Protein AF-A0A973PLU6-F1 (afdb_monomer_lite)

Secondary structure (DSSP, 8-state):
-PPPP----HHHHHHHHHHHHHHHHHHHHHHHHTT--HHHHHHHHHHHHHHHHHHHHHT-SHHHHHHHHHHHHHHHHHHHTTSS---HHHHHHHHHHHHHHHHHHHHHHHHHHHHHHHTTT------------------------------------PPPPP----PPPPPPPPP---S-S---------------HHHHHHHHHHHHHTT--HHHHHHHHTS-HHHHHHHHHHHHHHHHHHTT-

pLDDT: mean 78.63, std 16.79, range [40.97, 97.94]

Structure (mmCIF, N/CA/C/O backbone):
data_AF-A0A973PLU6-F1
#
_entry.id   AF-A0A973PLU6-F1
#
loop_
_atom_site.group_PDB
_atom_site.id
_atom_site.type_symbol
_atom_site.label_atom_id
_atom_site.label_alt_id
_atom_site.label_comp_id
_atom_site.label_asym_id
_atom_site.label_entity_id
_atom_site.label_seq_id
_atom_site.pdbx_PDB_ins_code
_atom_site.Cartn_x
_atom_site.Cartn_y
_atom_site.Cartn_z
_atom_site.occupancy
_atom_site.B_iso_or_equiv
_atom_site.auth_seq_id
_atom_site.auth_comp_id
_atom_site.auth_asym_id
_atom_site.auth_atom_id
_atom_site.pdbx_PDB_model_num
ATOM 1 N N . MET A 1 1 ? 11.407 16.681 -35.265 1.00 49.44 1 MET A N 1
ATOM 2 C CA . MET A 1 1 ? 10.053 16.278 -34.822 1.00 49.44 1 MET A CA 1
ATOM 3 C C . MET A 1 1 ? 10.086 16.167 -33.308 1.00 49.44 1 MET A C 1
ATOM 5 O O . MET A 1 1 ? 10.785 15.304 -32.797 1.00 49.44 1 MET A O 1
ATOM 9 N N . SER A 1 2 ? 9.455 17.097 -32.591 1.00 60.38 2 SER A N 1
ATOM 10 C CA . SER A 1 2 ? 9.447 17.088 -31.122 1.00 60.38 2 SER A CA 1
ATOM 11 C C . SER A 1 2 ? 8.443 16.058 -30.614 1.00 60.38 2 SER A C 1
ATOM 13 O O . SER A 1 2 ? 7.303 16.040 -31.076 1.00 60.38 2 SER A O 1
ATOM 15 N N . ALA A 1 3 ? 8.865 15.206 -29.679 1.00 60.25 3 ALA A N 1
ATOM 16 C CA . ALA A 1 3 ? 7.987 14.231 -29.043 1.00 60.25 3 ALA A CA 1
ATOM 17 C C . ALA A 1 3 ? 6.809 14.939 -28.336 1.00 60.25 3 ALA A C 1
ATOM 19 O O . ALA A 1 3 ? 7.018 15.989 -27.714 1.00 60.25 3 ALA A O 1
ATOM 20 N N . PRO A 1 4 ? 5.580 14.397 -28.410 1.00 59.69 4 PRO A N 1
ATOM 21 C CA . PRO A 1 4 ? 4.427 14.991 -27.746 1.00 59.69 4 PRO A CA 1
ATOM 22 C C . PRO A 1 4 ? 4.628 14.985 -26.223 1.00 59.69 4 PRO A C 1
ATOM 24 O O . PRO A 1 4 ? 4.922 13.952 -25.621 1.00 59.69 4 PRO A O 1
ATOM 27 N N . LYS A 1 5 ? 4.469 16.150 -25.580 1.00 64.75 5 LYS A N 1
ATOM 28 C CA . LYS A 1 5 ? 4.468 16.254 -24.114 1.00 64.75 5 LYS A CA 1
ATOM 29 C C . LYS A 1 5 ? 3.166 15.665 -23.574 1.00 64.75 5 LYS A C 1
ATOM 31 O O . LYS A 1 5 ? 2.086 16.097 -23.964 1.00 64.75 5 LYS A O 1
ATOM 36 N N . LYS A 1 6 ? 3.267 14.717 -22.641 1.00 72.12 6 LYS A N 1
ATOM 37 C CA . LYS A 1 6 ? 2.115 14.178 -21.909 1.00 72.12 6 LYS A CA 1
ATOM 38 C C . LYS A 1 6 ? 1.496 15.292 -21.056 1.00 72.12 6 LYS A C 1
ATOM 40 O O . LYS A 1 6 ? 2.122 15.748 -20.101 1.00 72.12 6 LYS A O 1
ATOM 45 N N . SER A 1 7 ? 0.296 15.743 -21.405 1.00 74.12 7 SER A N 1
ATOM 46 C CA . SER A 1 7 ? -0.462 16.711 -20.610 1.00 74.12 7 SER A CA 1
ATOM 47 C C . SER A 1 7 ? -1.074 16.014 -19.394 1.00 74.12 7 SER A C 1
ATOM 49 O O . SER A 1 7 ? -1.786 15.021 -19.536 1.00 74.12 7 SER A O 1
ATOM 51 N N . PHE A 1 8 ? -0.777 16.516 -18.197 1.00 76.75 8 PHE A N 1
ATOM 52 C CA . PHE A 1 8 ? -1.455 16.097 -16.972 1.00 76.75 8 PHE A CA 1
ATOM 53 C C . PHE A 1 8 ? -2.866 16.689 -16.947 1.00 76.75 8 PHE A C 1
ATOM 55 O O . PHE A 1 8 ? -3.024 17.904 -17.049 1.00 76.75 8 PHE A O 1
ATOM 62 N N . ASP A 1 9 ? -3.879 15.837 -16.792 1.00 90.12 9 ASP A N 1
ATOM 63 C CA . ASP A 1 9 ? -5.255 16.280 -16.570 1.00 90.12 9 ASP A CA 1
ATOM 64 C C . ASP A 1 9 ? -5.432 16.691 -15.102 1.00 90.12 9 ASP A C 1
ATOM 66 O O . ASP A 1 9 ? -5.587 15.857 -14.207 1.00 90.12 9 ASP A O 1
ATOM 70 N N . VAL A 1 10 ? -5.350 17.996 -14.853 1.00 89.50 10 VAL A N 1
ATOM 71 C CA . VAL A 1 10 ? -5.439 18.581 -13.510 1.00 89.50 10 VAL A CA 1
ATOM 72 C C . VAL A 1 10 ? -6.798 18.303 -12.864 1.00 89.50 10 VAL A C 1
ATOM 74 O O . VAL A 1 10 ? -6.852 18.065 -11.659 1.00 89.50 10 VAL A O 1
ATOM 77 N N . LEU A 1 11 ? -7.884 18.291 -13.644 1.00 87.12 11 LEU A N 1
ATOM 78 C CA . LEU A 1 11 ? -9.234 18.076 -13.121 1.00 87.12 11 LEU A CA 1
ATOM 79 C C . LEU A 1 11 ? -9.424 16.626 -12.680 1.00 87.12 11 LEU A C 1
ATOM 81 O O . LEU A 1 11 ? -9.948 16.385 -11.594 1.00 87.12 11 LEU A O 1
ATOM 85 N N . ALA A 1 12 ? -8.932 15.667 -13.468 1.00 80.50 12 ALA A N 1
ATOM 86 C CA . ALA A 1 12 ? -8.958 14.257 -13.087 1.00 80.50 12 ALA A CA 1
ATOM 87 C C . ALA A 1 12 ? -8.153 13.995 -11.801 1.00 80.50 12 ALA A C 1
ATOM 89 O O . ALA A 1 12 ? -8.610 13.272 -10.915 1.00 80.50 12 ALA A O 1
ATOM 90 N N . TRP A 1 13 ? -6.979 14.619 -11.660 1.00 87.00 13 TRP A N 1
ATOM 91 C CA . TRP A 1 13 ? -6.177 14.507 -10.438 1.00 87.00 13 TRP A CA 1
ATOM 92 C C . TRP A 1 13 ? -6.826 15.184 -9.231 1.00 87.00 13 TRP A C 1
ATOM 94 O O . TRP A 1 13 ? -6.765 14.637 -8.132 1.00 87.00 13 TRP A O 1
ATOM 104 N N . ALA A 1 14 ? -7.472 16.335 -9.421 1.00 84.62 14 ALA A N 1
ATOM 105 C CA . ALA A 1 14 ? -8.214 17.003 -8.358 1.00 84.62 14 ALA A CA 1
ATOM 106 C C . ALA A 1 14 ? -9.402 16.153 -7.882 1.00 84.62 14 ALA A C 1
ATOM 108 O O . ALA A 1 14 ? -9.582 15.980 -6.678 1.00 84.62 14 ALA A O 1
ATOM 109 N N . ALA A 1 15 ? -10.165 15.568 -8.811 1.00 85.00 15 ALA A N 1
ATOM 110 C CA . ALA A 1 15 ? -11.269 14.666 -8.489 1.00 85.00 15 ALA A CA 1
ATOM 111 C C . ALA A 1 15 ? -10.785 13.424 -7.725 1.00 85.00 15 ALA A C 1
ATOM 113 O O . ALA A 1 15 ? -11.398 13.035 -6.732 1.00 85.00 15 ALA A O 1
ATOM 114 N N . LEU A 1 16 ? -9.654 12.842 -8.140 1.00 84.25 16 LEU A N 1
ATOM 115 C CA . LEU A 1 16 ? -9.038 11.722 -7.433 1.00 84.25 16 LEU A CA 1
ATOM 116 C C . LEU A 1 16 ? -8.629 12.117 -6.010 1.00 84.25 16 LEU A C 1
ATOM 118 O O . LEU A 1 16 ? -9.013 11.440 -5.065 1.00 84.25 16 LEU A O 1
ATOM 122 N N . LEU A 1 17 ? -7.894 13.219 -5.837 1.00 84.69 17 LEU A N 1
ATOM 123 C CA . LEU A 1 17 ? -7.464 13.678 -4.512 1.00 84.69 17 LEU A CA 1
ATOM 124 C C . LEU A 1 17 ? -8.647 13.986 -3.591 1.00 84.69 17 LEU A C 1
ATOM 126 O O . LEU A 1 17 ? -8.594 13.654 -2.411 1.00 84.69 17 LEU A O 1
ATOM 130 N N . ALA A 1 18 ? -9.718 14.580 -4.121 1.00 85.56 18 ALA A N 1
ATOM 131 C CA . ALA A 1 18 ? -10.937 14.819 -3.359 1.00 85.56 18 ALA A CA 1
ATOM 132 C C . ALA A 1 18 ? -11.580 13.503 -2.897 1.00 85.56 18 ALA A C 1
ATOM 134 O O . ALA A 1 18 ? -11.945 13.382 -1.729 1.00 85.56 18 ALA A O 1
ATOM 135 N N . ALA A 1 19 ? -11.668 12.503 -3.780 1.00 79.38 19 ALA A N 1
ATOM 136 C CA . ALA A 1 19 ? -12.188 11.187 -3.423 1.00 79.38 19 ALA A CA 1
ATOM 137 C C . ALA A 1 19 ? -11.336 10.509 -2.335 1.00 79.38 19 ALA A C 1
ATOM 139 O O . ALA A 1 19 ? -11.901 10.037 -1.351 1.00 79.38 19 ALA A O 1
ATOM 140 N N . LEU A 1 20 ? -10.002 10.539 -2.468 1.00 84.56 20 LEU A N 1
ATOM 141 C CA . LEU A 1 20 ? -9.074 9.984 -1.471 1.00 84.56 20 LEU A CA 1
ATOM 142 C C . LEU A 1 20 ? -9.179 10.710 -0.120 1.00 84.56 20 LEU A C 1
ATOM 144 O O . LEU A 1 20 ? -9.159 10.082 0.929 1.00 84.56 20 LEU A O 1
ATOM 148 N N . ALA A 1 21 ? -9.345 12.036 -0.114 1.00 84.44 21 ALA A N 1
ATOM 149 C CA . ALA A 1 21 ? -9.508 12.794 1.127 1.00 84.44 21 ALA A CA 1
ATOM 150 C C . ALA A 1 21 ? -10.812 12.434 1.865 1.00 84.44 21 ALA A C 1
ATOM 152 O O . ALA A 1 21 ? -10.821 12.318 3.093 1.00 84.44 21 ALA A O 1
ATOM 153 N N . VAL A 1 22 ? -11.908 12.238 1.123 1.00 81.75 22 VAL A N 1
ATOM 154 C CA . VAL A 1 22 ? -13.203 11.836 1.694 1.00 81.75 22 VAL A CA 1
ATOM 155 C C . VAL A 1 22 ? -13.132 10.425 2.274 1.00 81.75 22 VAL A C 1
ATOM 157 O O . VAL A 1 22 ? -13.616 10.212 3.386 1.00 81.75 22 VAL A O 1
ATOM 160 N N . THR A 1 23 ? -12.512 9.472 1.570 1.00 83.88 23 THR A N 1
ATOM 161 C CA . THR A 1 23 ? -12.313 8.120 2.111 1.00 83.88 23 THR A CA 1
ATOM 162 C C . THR A 1 23 ? -11.410 8.165 3.335 1.00 83.88 23 THR A C 1
ATOM 164 O O . THR A 1 23 ? -11.798 7.672 4.391 1.00 83.88 23 THR A O 1
ATOM 167 N N . ALA A 1 24 ? -10.288 8.882 3.255 1.00 87.62 24 ALA A N 1
ATOM 168 C CA . ALA A 1 24 ? -9.320 8.975 4.337 1.00 87.62 24 ALA A CA 1
ATOM 169 C C . ALA A 1 24 ? -9.908 9.476 5.663 1.00 87.62 24 ALA A C 1
ATOM 171 O O . ALA A 1 24 ? -9.522 8.988 6.725 1.00 87.62 24 ALA A O 1
ATOM 172 N N . SER A 1 25 ? -10.866 10.408 5.622 1.00 87.25 25 SER A N 1
ATOM 173 C CA . SER A 1 25 ? -11.528 10.901 6.834 1.00 87.25 25 SER A CA 1
ATOM 174 C C . SER A 1 25 ? -12.305 9.808 7.579 1.00 87.25 25 SER A C 1
ATOM 176 O O . SER A 1 25 ? -12.309 9.810 8.810 1.00 87.25 25 SER A O 1
ATOM 178 N N . GLY A 1 26 ? -12.970 8.897 6.861 1.00 80.38 26 GLY A N 1
ATOM 179 C CA . GLY A 1 26 ? -13.748 7.809 7.464 1.00 80.38 26 GLY A CA 1
ATOM 180 C C . GLY A 1 26 ? -12.854 6.751 8.106 1.00 80.38 26 GLY A C 1
ATOM 181 O O . GLY A 1 26 ? -13.083 6.333 9.241 1.00 80.38 26 GLY A O 1
ATOM 182 N N . GLU A 1 27 ? -11.780 6.375 7.413 1.00 88.19 27 GLU A N 1
ATOM 183 C CA . GLU A 1 27 ? -10.826 5.375 7.902 1.00 88.19 27 GLU A CA 1
ATOM 184 C C . GLU A 1 27 ? -10.002 5.890 9.084 1.00 88.19 27 GLU A C 1
ATOM 186 O O . GLU A 1 27 ? -9.745 5.149 10.034 1.00 88.19 27 GLU A O 1
ATOM 191 N N . TRP A 1 28 ? -9.618 7.171 9.053 1.00 92.19 28 TRP A N 1
ATOM 192 C CA . TRP A 1 28 ? -8.907 7.810 10.157 1.00 92.19 28 TRP A CA 1
ATOM 193 C C . TRP A 1 28 ? -9.738 7.794 11.441 1.00 92.19 28 TRP A C 1
ATOM 195 O O . TRP A 1 28 ? -9.234 7.435 12.507 1.00 92.19 28 TRP A O 1
ATOM 205 N N . GLU A 1 29 ? -11.020 8.146 11.341 1.00 90.06 29 GLU A N 1
ATOM 206 C CA . GLU A 1 29 ? -11.918 8.181 12.491 1.00 90.06 29 GLU A CA 1
ATOM 207 C C . GLU A 1 29 ? -12.212 6.761 13.006 1.00 90.06 29 GLU A C 1
ATOM 209 O O . GLU A 1 29 ? -12.168 6.524 14.212 1.00 90.06 29 GLU A O 1
ATOM 214 N N . LEU A 1 30 ? -12.371 5.776 12.112 1.00 88.94 30 LEU A N 1
ATOM 215 C CA . LEU A 1 30 ? -12.458 4.360 12.490 1.00 88.94 30 LEU A CA 1
ATOM 216 C C . LEU A 1 30 ? -11.211 3.892 13.260 1.00 88.94 30 LEU A C 1
ATOM 218 O O . LEU A 1 30 ? -11.323 3.247 14.305 1.00 88.94 30 LEU A O 1
ATOM 222 N N . ALA A 1 31 ? -10.014 4.223 12.773 1.00 90.00 31 ALA A N 1
ATOM 223 C CA . ALA A 1 31 ? -8.759 3.853 13.422 1.00 90.00 31 ALA A CA 1
ATOM 224 C C . ALA A 1 31 ? -8.600 4.528 14.796 1.00 90.00 31 ALA A C 1
ATOM 226 O O . ALA A 1 31 ? -8.158 3.895 15.759 1.00 90.00 31 ALA A O 1
ATOM 227 N N . ARG A 1 32 ? -9.022 5.790 14.925 1.00 94.44 32 ARG A N 1
ATOM 228 C CA . ARG A 1 32 ? -9.065 6.507 16.207 1.00 94.44 32 ARG A CA 1
ATOM 229 C C . ARG A 1 32 ? -10.036 5.873 17.197 1.00 94.44 32 ARG A C 1
ATOM 231 O O . ARG A 1 32 ? -9.676 5.707 18.360 1.00 94.44 32 ARG A O 1
ATOM 238 N N . GLN A 1 33 ? -11.220 5.468 16.743 1.00 91.19 33 GLN A N 1
ATOM 239 C CA . GLN A 1 33 ? -12.187 4.734 17.568 1.00 91.19 33 GLN A CA 1
ATOM 240 C C . GLN A 1 33 ? -11.654 3.361 17.998 1.00 91.19 33 GLN A C 1
ATOM 242 O O . GLN A 1 33 ? -11.967 2.893 19.089 1.00 91.19 33 GLN A O 1
ATOM 247 N N . CYS A 1 34 ? -10.770 2.754 17.201 1.00 88.75 34 CYS A N 1
ATOM 248 C CA . CYS A 1 34 ? -10.016 1.553 17.573 1.00 88.75 34 CYS A CA 1
ATOM 249 C C . CYS A 1 34 ? -8.858 1.817 18.560 1.00 88.75 34 CYS A C 1
ATOM 251 O O . CYS A 1 34 ? -8.110 0.894 18.877 1.00 88.75 34 CYS A O 1
ATOM 253 N N . GLY A 1 35 ? -8.683 3.052 19.042 1.00 90.31 35 GLY A N 1
ATOM 254 C CA . GLY A 1 35 ? -7.660 3.426 20.023 1.00 90.31 35 GLY A CA 1
ATOM 255 C C . GLY A 1 35 ? -6.288 3.762 19.431 1.00 90.31 35 GLY A C 1
ATOM 256 O O . GLY A 1 35 ? -5.317 3.888 20.176 1.00 90.31 35 GLY A O 1
ATOM 257 N N . MET A 1 36 ? -6.169 3.914 18.109 1.00 89.75 36 MET A N 1
ATOM 258 C CA . MET A 1 36 ? -4.894 4.258 17.472 1.00 89.75 36 MET A CA 1
ATOM 259 C C . MET A 1 36 ? -4.566 5.748 17.644 1.00 89.75 36 MET A C 1
ATOM 261 O O . MET A 1 36 ? -5.431 6.618 17.520 1.00 89.75 36 MET A O 1
ATOM 265 N N . GLY A 1 37 ? -3.288 6.061 17.882 1.00 91.19 37 GLY A N 1
ATOM 266 C CA . GLY A 1 37 ? -2.800 7.444 17.904 1.00 91.19 37 GLY A CA 1
ATOM 267 C C . GLY A 1 37 ? -2.930 8.121 16.534 1.00 91.19 37 GLY A C 1
ATOM 268 O O . GLY A 1 37 ? -2.882 7.450 15.506 1.00 91.19 37 GLY A O 1
ATOM 269 N N . ALA A 1 38 ? -3.049 9.452 16.501 1.00 91.25 38 ALA A N 1
ATOM 270 C CA . ALA A 1 38 ? -3.383 10.212 15.286 1.00 91.25 38 ALA A CA 1
ATOM 271 C C . ALA A 1 38 ? -2.470 9.918 14.077 1.00 91.25 38 ALA A C 1
ATOM 273 O O . ALA A 1 38 ? -2.963 9.795 12.957 1.00 91.25 38 ALA A O 1
ATOM 274 N N . TYR A 1 39 ? -1.162 9.759 14.303 1.00 90.62 39 TYR A N 1
ATOM 275 C CA . TYR A 1 39 ? -0.200 9.423 13.247 1.00 90.62 39 TYR A CA 1
ATOM 276 C C . TYR A 1 39 ? -0.391 8.006 12.696 1.00 90.62 39 TYR A C 1
ATOM 278 O O . TYR A 1 39 ? -0.316 7.796 11.490 1.00 90.62 39 TYR A O 1
ATOM 286 N N . VAL A 1 40 ? -0.668 7.035 13.571 1.00 87.00 40 VAL A N 1
ATOM 287 C CA . VAL A 1 40 ? -0.909 5.637 13.178 1.00 87.00 40 VAL A CA 1
ATOM 288 C C . VAL A 1 40 ? -2.247 5.526 12.451 1.00 87.00 40 VAL A C 1
ATOM 290 O O . VAL A 1 40 ? -2.327 4.892 11.403 1.00 87.00 40 VAL A O 1
ATOM 293 N N . ALA A 1 41 ? -3.269 6.221 12.957 1.00 90.69 41 ALA A N 1
ATOM 294 C CA . ALA A 1 41 ? -4.585 6.305 12.341 1.00 90.69 41 ALA A CA 1
ATOM 295 C C . ALA A 1 41 ? -4.528 6.901 10.928 1.00 90.69 41 ALA A C 1
ATOM 297 O O . ALA A 1 41 ? -5.219 6.414 10.044 1.00 90.69 41 ALA A O 1
ATOM 298 N N . ALA A 1 42 ? -3.669 7.899 10.683 1.00 90.19 42 ALA A N 1
ATOM 299 C CA . ALA A 1 42 ? -3.448 8.453 9.342 1.00 90.19 42 ALA A CA 1
ATOM 300 C C . ALA A 1 42 ? -2.715 7.482 8.398 1.00 90.19 42 ALA A C 1
ATOM 302 O O . ALA A 1 42 ? -2.862 7.569 7.179 1.00 90.19 42 ALA A O 1
ATOM 303 N N . GLY A 1 43 ? -1.949 6.537 8.948 1.00 87.00 43 GLY A N 1
ATOM 304 C CA . GLY A 1 43 ? -1.269 5.501 8.175 1.00 87.00 43 GLY A CA 1
ATOM 305 C C . GLY A 1 43 ? -2.225 4.511 7.506 1.00 87.00 43 GLY A C 1
ATOM 306 O O . GLY A 1 43 ? -1.912 4.021 6.421 1.00 87.00 43 GLY A O 1
ATOM 307 N N . VAL A 1 44 ? -3.391 4.248 8.110 1.00 85.81 44 VAL A N 1
ATOM 308 C CA . VAL A 1 44 ? -4.403 3.321 7.570 1.00 85.81 44 VAL A CA 1
ATOM 309 C C . VAL A 1 44 ? -4.889 3.770 6.182 1.00 85.81 44 VAL A C 1
ATOM 311 O O . VAL A 1 44 ? -4.585 3.050 5.223 1.00 85.81 44 VAL A O 1
ATOM 314 N N . PRO A 1 45 ? -5.499 4.963 6.016 1.00 88.19 45 PRO A N 1
ATOM 315 C CA . PRO A 1 45 ? -5.958 5.411 4.704 1.00 88.19 45 PRO A CA 1
ATOM 316 C C . PRO A 1 45 ? -4.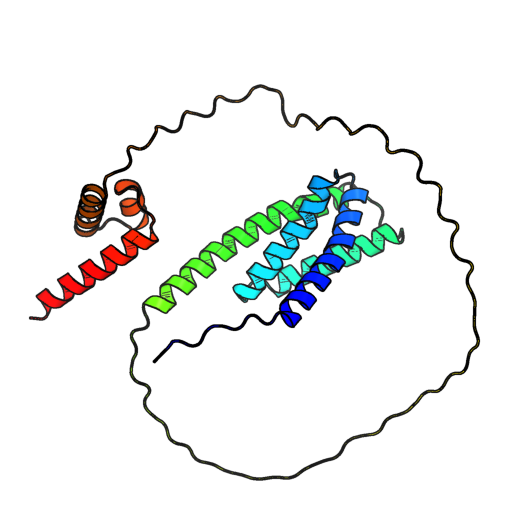828 5.641 3.716 1.00 88.19 45 PRO A C 1
ATOM 318 O O . PRO A 1 45 ? -4.921 5.217 2.568 1.00 88.19 45 PRO A O 1
ATOM 321 N N . ALA A 1 46 ? -3.703 6.202 4.169 1.00 89.31 46 ALA A N 1
ATOM 322 C CA . ALA A 1 46 ? -2.552 6.402 3.296 1.00 89.31 46 ALA A CA 1
ATOM 323 C C . ALA A 1 46 ? -2.076 5.080 2.666 1.00 89.31 46 ALA A C 1
ATOM 325 O O . ALA A 1 46 ? -1.751 5.031 1.478 1.00 89.31 46 ALA A O 1
ATOM 326 N N . SER A 1 47 ? -2.048 3.992 3.444 1.00 88.81 47 SER A N 1
ATOM 327 C CA . SER A 1 47 ? -1.653 2.678 2.938 1.00 88.81 47 SER A CA 1
ATOM 328 C C . SER A 1 47 ? -2.649 2.139 1.903 1.00 88.81 47 SER A C 1
ATOM 330 O O . SER A 1 47 ? -2.234 1.689 0.828 1.00 88.81 47 SER A O 1
ATOM 332 N N . LEU A 1 48 ? -3.951 2.235 2.181 1.00 89.44 48 LEU A N 1
ATOM 333 C CA . LEU A 1 48 ? -5.002 1.722 1.307 1.00 89.44 48 LEU A CA 1
ATOM 334 C C . LEU A 1 48 ? -5.067 2.495 -0.020 1.00 89.44 48 LEU A C 1
ATOM 336 O O . LEU A 1 48 ? -5.128 1.880 -1.087 1.00 89.44 48 LEU A O 1
ATOM 340 N N . ASP A 1 49 ? -4.931 3.819 0.027 1.00 90.94 49 ASP A N 1
ATOM 341 C CA . ASP A 1 49 ? -4.916 4.691 -1.149 1.00 90.94 49 ASP A CA 1
ATOM 342 C C . ASP A 1 49 ? -3.723 4.389 -2.068 1.00 90.94 49 ASP A C 1
ATOM 344 O O . ASP A 1 49 ? -3.869 4.243 -3.288 1.00 90.94 49 ASP A O 1
ATOM 348 N N . ILE A 1 50 ? -2.524 4.221 -1.494 1.00 90.50 50 ILE A N 1
ATOM 349 C CA . ILE A 1 50 ? -1.323 3.837 -2.253 1.00 90.50 50 ILE A CA 1
ATOM 350 C C . ILE A 1 50 ? -1.523 2.470 -2.916 1.00 90.50 50 ILE A C 1
ATOM 352 O O . ILE A 1 50 ? -1.132 2.279 -4.076 1.00 90.50 50 ILE A O 1
ATOM 356 N N . TYR A 1 51 ? -2.138 1.518 -2.208 1.00 91.38 51 TYR A N 1
ATOM 357 C CA . TYR A 1 51 ? -2.471 0.218 -2.777 1.00 91.38 51 TYR A CA 1
ATOM 358 C C . TYR A 1 51 ? -3.457 0.345 -3.940 1.00 91.38 51 TYR A C 1
ATOM 360 O O . TYR A 1 51 ? -3.205 -0.242 -4.993 1.00 91.38 51 TYR A O 1
ATOM 368 N N . ALA A 1 52 ? -4.509 1.155 -3.803 1.00 89.31 52 ALA A N 1
ATOM 369 C CA . ALA A 1 52 ? -5.509 1.374 -4.845 1.00 89.31 52 ALA A CA 1
ATOM 370 C C . ALA A 1 52 ? -4.880 1.939 -6.120 1.00 89.31 52 ALA A C 1
ATOM 372 O O . ALA A 1 52 ? -5.042 1.376 -7.207 1.00 89.31 52 ALA A O 1
ATOM 373 N N . VAL A 1 53 ? -4.078 3.000 -5.986 1.00 89.94 53 VAL A N 1
ATOM 374 C CA . VAL A 1 53 ? -3.348 3.602 -7.110 1.00 89.94 53 VAL A CA 1
ATOM 375 C C . VAL A 1 53 ? -2.435 2.576 -7.781 1.00 89.94 53 VAL A C 1
ATOM 377 O O . VAL A 1 53 ? -2.399 2.485 -9.011 1.00 89.94 53 VAL A O 1
ATOM 380 N N . ARG A 1 54 ? -1.703 1.771 -7.002 1.00 89.06 54 ARG A N 1
ATOM 381 C CA . ARG A 1 54 ? -0.788 0.758 -7.546 1.00 89.06 54 ARG A CA 1
ATOM 382 C C . ARG A 1 54 ? -1.528 -0.377 -8.256 1.00 89.06 54 ARG A C 1
ATOM 384 O O . ARG A 1 54 ? -1.116 -0.761 -9.347 1.00 89.06 54 ARG A O 1
ATOM 391 N N . ALA A 1 55 ? -2.611 -0.878 -7.669 1.00 90.00 55 ALA A N 1
ATOM 392 C CA . ALA A 1 55 ? -3.459 -1.924 -8.234 1.00 90.00 55 ALA A CA 1
ATOM 393 C C . ALA A 1 55 ? -4.078 -1.484 -9.570 1.00 90.00 55 ALA A C 1
ATOM 395 O O . ALA A 1 55 ? -3.983 -2.197 -10.570 1.00 90.00 55 ALA A O 1
ATOM 396 N N . MET A 1 56 ? -4.618 -0.261 -9.630 1.00 89.00 56 MET A N 1
ATOM 397 C CA . MET A 1 56 ? -5.154 0.318 -10.867 1.00 89.00 56 MET A CA 1
ATOM 398 C C . MET A 1 56 ? -4.077 0.482 -11.944 1.00 89.00 56 MET A C 1
ATOM 400 O O . MET A 1 56 ? -4.307 0.125 -13.098 1.00 89.00 56 MET A O 1
ATOM 404 N N . ARG A 1 57 ? -2.879 0.962 -11.579 1.00 87.44 57 ARG A N 1
ATOM 405 C CA . ARG A 1 57 ? -1.759 1.105 -12.527 1.00 87.44 57 ARG A CA 1
ATOM 406 C C . ARG A 1 57 ? -1.272 -0.232 -13.077 1.00 87.44 57 ARG A C 1
ATOM 408 O O . ARG A 1 57 ? -0.946 -0.298 -14.255 1.00 87.44 57 ARG A O 1
ATOM 415 N N . ALA A 1 58 ? -1.247 -1.274 -12.249 1.00 86.25 58 ALA A N 1
ATOM 416 C CA . ALA A 1 58 ? -0.907 -2.633 -12.667 1.00 86.25 58 ALA A CA 1
ATOM 417 C C . ALA A 1 58 ? -2.077 -3.369 -13.350 1.00 86.25 58 ALA A C 1
ATOM 419 O O . ALA A 1 58 ? -1.901 -4.491 -13.811 1.00 86.25 58 ALA A O 1
ATOM 420 N N . ARG A 1 59 ? -3.288 -2.785 -13.362 1.00 87.12 59 ARG A N 1
ATOM 421 C CA . ARG A 1 59 ? -4.550 -3.442 -13.758 1.00 87.12 59 ARG A CA 1
ATOM 422 C C . ARG A 1 59 ? -4.747 -4.824 -13.117 1.00 87.12 59 ARG A C 1
ATOM 424 O O . ARG A 1 59 ? -5.360 -5.713 -13.702 1.00 87.12 59 ARG A O 1
ATOM 431 N N . ARG A 1 60 ? -4.246 -5.000 -11.894 1.00 85.81 60 ARG A N 1
ATOM 432 C CA . ARG A 1 60 ? -4.351 -6.231 -11.101 1.00 85.81 60 ARG A CA 1
ATOM 433 C C . ARG A 1 60 ? -4.804 -5.898 -9.694 1.00 85.81 60 ARG A C 1
ATOM 435 O O . ARG A 1 60 ? -4.539 -4.813 -9.198 1.00 85.81 60 ARG A O 1
ATOM 442 N N . ASP A 1 61 ? -5.498 -6.839 -9.061 1.00 89.88 61 ASP A N 1
ATOM 443 C CA . ASP A 1 61 ? -6.059 -6.695 -7.712 1.00 89.88 61 ASP A CA 1
ATOM 444 C C . ASP A 1 61 ? -7.091 -5.558 -7.533 1.00 89.88 61 ASP A C 1
ATOM 446 O O . ASP A 1 61 ? -7.451 -5.233 -6.403 1.00 89.88 61 ASP A O 1
ATOM 450 N N . VAL A 1 62 ? -7.633 -4.993 -8.621 1.00 91.00 62 VAL A N 1
ATOM 451 C CA . VAL A 1 62 ? -8.611 -3.887 -8.563 1.00 91.00 62 VAL A CA 1
ATOM 452 C C . VAL A 1 62 ? -9.854 -4.270 -7.752 1.00 91.00 62 VAL A C 1
ATOM 454 O O . VAL A 1 62 ? -10.286 -3.518 -6.887 1.00 91.00 62 VAL A O 1
ATOM 457 N N . VAL A 1 63 ? -10.396 -5.472 -7.964 1.00 92.06 63 VAL A N 1
ATOM 458 C CA . VAL A 1 63 ? -11.565 -5.953 -7.206 1.00 92.06 63 VAL A CA 1
ATOM 459 C C . VAL A 1 63 ? -11.246 -6.085 -5.716 1.00 92.06 63 VAL A C 1
ATOM 461 O O . VAL A 1 63 ? -12.064 -5.721 -4.877 1.00 92.06 63 VAL A O 1
ATOM 464 N N . ALA A 1 64 ? -10.047 -6.571 -5.379 1.00 89.75 64 ALA A N 1
ATOM 465 C CA . ALA A 1 64 ? -9.648 -6.773 -3.991 1.00 89.75 64 ALA A CA 1
ATOM 466 C C . ALA A 1 64 ? -9.503 -5.436 -3.253 1.00 89.75 64 ALA A C 1
ATOM 468 O O . ALA A 1 64 ? -9.993 -5.307 -2.134 1.00 89.75 64 ALA A O 1
ATOM 469 N N . VAL A 1 65 ? -8.872 -4.437 -3.881 1.00 91.31 65 VAL A N 1
ATOM 470 C CA . VAL A 1 65 ? -8.713 -3.120 -3.256 1.00 91.31 65 VAL A CA 1
ATOM 471 C C . VAL A 1 65 ? -10.037 -2.370 -3.148 1.00 91.31 65 VAL A C 1
ATOM 473 O O . VAL A 1 65 ? -10.326 -1.825 -2.090 1.00 91.31 65 VAL A O 1
ATOM 476 N N . VAL A 1 66 ? -10.889 -2.417 -4.177 1.00 90.75 66 VAL A N 1
ATOM 477 C CA . VAL A 1 66 ? -12.227 -1.805 -4.126 1.00 90.75 66 VAL A CA 1
ATOM 478 C C . VAL A 1 66 ? -13.075 -2.462 -3.035 1.00 90.75 66 VAL A C 1
ATOM 480 O O . VAL A 1 66 ? -13.713 -1.763 -2.254 1.00 90.75 66 VAL A O 1
ATOM 483 N N . GLY A 1 67 ? -13.040 -3.793 -2.926 1.00 93.06 67 GLY A N 1
ATOM 484 C CA . GLY A 1 67 ? -13.724 -4.517 -1.855 1.00 93.06 67 GLY A CA 1
ATOM 485 C C . GLY A 1 67 ? -13.224 -4.124 -0.463 1.00 93.06 67 GLY A C 1
ATOM 486 O O . GLY A 1 67 ? -14.037 -3.912 0.433 1.00 93.06 67 GLY A O 1
ATOM 487 N N . ALA A 1 68 ? -11.908 -3.965 -0.290 1.00 90.38 68 ALA A N 1
ATOM 488 C CA . ALA A 1 68 ? -11.330 -3.496 0.967 1.00 90.38 68 ALA A CA 1
ATOM 489 C C . ALA A 1 68 ? -11.793 -2.071 1.311 1.00 90.38 68 ALA A C 1
ATOM 491 O O . ALA A 1 68 ? -12.267 -1.850 2.420 1.00 90.38 68 ALA A O 1
ATOM 492 N N . MET A 1 69 ? -11.745 -1.134 0.359 1.00 91.62 69 MET A N 1
ATOM 493 C CA . MET A 1 69 ? -12.224 0.241 0.560 1.00 91.62 69 MET A CA 1
ATOM 494 C C . MET A 1 69 ? -13.704 0.279 0.960 1.00 91.62 69 MET A C 1
ATOM 496 O O . MET A 1 69 ? -14.068 0.946 1.926 1.00 91.62 69 MET A O 1
ATOM 500 N N . ILE A 1 70 ? -14.562 -0.481 0.270 1.00 92.38 70 ILE A N 1
ATOM 501 C CA . ILE A 1 70 ? -15.989 -0.581 0.612 1.00 92.38 70 ILE A CA 1
ATOM 502 C C . ILE A 1 70 ? -16.167 -1.139 2.028 1.00 92.38 70 ILE A C 1
ATOM 504 O O . ILE A 1 70 ? -16.956 -0.598 2.800 1.00 92.38 70 ILE A O 1
ATOM 508 N N . ALA A 1 71 ? -15.437 -2.199 2.385 1.00 91.06 71 ALA A N 1
ATOM 509 C CA . ALA A 1 71 ? -15.537 -2.824 3.700 1.00 91.06 71 ALA A CA 1
ATOM 510 C C . ALA A 1 71 ? -15.108 -1.877 4.830 1.00 91.06 71 ALA A C 1
ATOM 512 O O . ALA A 1 71 ? -15.799 -1.797 5.846 1.00 91.06 71 ALA A O 1
ATOM 513 N N . VAL A 1 72 ? -14.010 -1.135 4.653 1.00 89.81 72 VAL A N 1
ATOM 514 C CA . VAL A 1 72 ? -13.533 -0.165 5.649 1.00 89.81 72 VAL A CA 1
ATOM 515 C C . VAL A 1 72 ? -14.530 0.984 5.802 1.00 89.81 72 VAL A C 1
ATOM 517 O O . VAL A 1 72 ? -14.880 1.329 6.928 1.00 89.81 72 VAL A O 1
ATOM 520 N N . GLN A 1 73 ? -15.075 1.513 4.702 1.00 92.75 73 GLN A N 1
ATOM 521 C CA . GLN A 1 73 ? -16.083 2.578 4.761 1.00 92.75 73 GLN A CA 1
ATOM 522 C C . GLN A 1 73 ? -17.399 2.112 5.391 1.00 92.75 73 GLN A C 1
ATOM 524 O O . GLN A 1 73 ? -17.989 2.825 6.204 1.00 92.75 73 GLN A O 1
ATOM 529 N N . ALA A 1 74 ? -17.850 0.896 5.076 1.00 91.88 74 ALA A N 1
ATOM 530 C CA . ALA A 1 74 ? -19.012 0.301 5.724 1.00 91.88 74 ALA A CA 1
ATOM 531 C C . ALA A 1 74 ? -18.775 0.125 7.231 1.00 91.88 74 ALA A C 1
ATOM 533 O O . ALA A 1 74 ? -19.631 0.501 8.029 1.00 91.88 74 ALA A O 1
ATOM 534 N N . ALA A 1 75 ? -17.605 -0.384 7.631 1.00 89.88 75 ALA A N 1
ATOM 535 C CA . ALA A 1 75 ? -17.235 -0.504 9.037 1.00 89.88 75 ALA A CA 1
ATOM 536 C C . ALA A 1 75 ? -17.220 0.866 9.729 1.00 89.88 75 ALA A C 1
ATOM 538 O O . ALA A 1 75 ? -17.844 1.007 10.775 1.00 89.88 75 ALA A O 1
ATOM 539 N N . ALA A 1 76 ? -16.603 1.887 9.127 1.00 89.88 76 ALA A N 1
ATOM 540 C CA . ALA A 1 76 ? -16.580 3.245 9.667 1.00 89.88 76 ALA A CA 1
ATOM 541 C C . ALA A 1 76 ? -17.999 3.779 9.935 1.00 89.88 76 ALA A C 1
ATOM 543 O O . ALA A 1 76 ? -18.281 4.256 11.034 1.00 89.88 76 ALA A O 1
ATOM 544 N N . HIS A 1 77 ? -18.923 3.623 8.981 1.00 92.31 77 HIS A N 1
ATOM 545 C CA . HIS A 1 77 ? -20.319 4.030 9.162 1.00 92.31 77 HIS A CA 1
ATOM 546 C C . HIS A 1 77 ? -21.065 3.199 10.210 1.00 92.31 77 HIS A C 1
ATOM 548 O O . HIS A 1 77 ? -21.857 3.750 10.978 1.00 92.31 77 HIS A O 1
ATOM 554 N N . LEU A 1 78 ? -20.833 1.888 10.274 1.00 93.50 78 LEU A N 1
ATOM 555 C CA . LEU A 1 78 ? -21.471 1.025 11.266 1.00 93.50 78 LEU A CA 1
ATOM 556 C C . LEU A 1 78 ? -20.993 1.338 12.687 1.00 93.50 78 LEU A C 1
ATOM 558 O O . LEU A 1 78 ? -21.819 1.363 13.598 1.00 93.50 78 LEU A O 1
ATOM 562 N N . VAL A 1 79 ? -19.701 1.623 12.882 1.00 93.50 79 VAL A N 1
ATOM 563 C CA . VAL A 1 79 ? -19.189 2.039 14.197 1.00 93.50 79 VAL A CA 1
ATOM 564 C C . VAL A 1 79 ? -19.708 3.433 14.553 1.00 93.50 79 VAL A C 1
ATOM 566 O O . VAL A 1 79 ? -20.270 3.610 15.631 1.00 93.50 79 VAL A O 1
ATOM 569 N N . ALA A 1 80 ? -19.637 4.399 13.630 1.00 90.94 80 ALA A N 1
ATOM 570 C CA . ALA A 1 80 ? -20.117 5.762 13.871 1.00 90.94 80 ALA A CA 1
ATOM 571 C C . ALA A 1 80 ? -21.626 5.831 14.174 1.00 90.94 80 ALA A C 1
ATOM 573 O O . ALA A 1 80 ? -22.065 6.673 14.952 1.00 90.94 80 ALA A O 1
ATOM 574 N N . SER A 1 81 ? -22.428 4.944 13.577 1.00 92.94 81 SER A N 1
ATOM 575 C CA . SER A 1 81 ? -23.871 4.843 13.841 1.00 92.94 81 SER A CA 1
ATOM 576 C C . SER A 1 81 ? -24.225 3.961 15.046 1.00 92.94 81 SER A C 1
ATOM 578 O O . SER A 1 81 ? -25.405 3.806 15.348 1.00 92.94 81 SER A O 1
ATOM 580 N N . GLY A 1 82 ? -23.237 3.363 15.722 1.00 92.44 82 GLY A N 1
ATOM 581 C CA . GLY A 1 82 ? -23.437 2.503 16.892 1.00 92.44 82 GLY A CA 1
ATOM 582 C C . GLY A 1 82 ? -23.957 1.091 16.590 1.00 92.44 82 GLY A C 1
ATOM 583 O O . GLY A 1 82 ? -24.242 0.342 17.520 1.00 92.44 82 GLY A O 1
ATOM 584 N N . HIS A 1 83 ? -24.063 0.700 15.316 1.00 94.94 83 HIS A N 1
ATOM 585 C CA . HIS A 1 83 ? -24.493 -0.646 14.907 1.00 94.94 83 HIS A CA 1
ATOM 586 C C . HIS A 1 83 ? -23.373 -1.690 15.012 1.00 94.94 83 HIS A C 1
ATOM 588 O O . HIS A 1 83 ? -23.649 -2.888 15.052 1.00 94.94 83 HIS A O 1
ATOM 594 N N . LEU A 1 84 ? -22.113 -1.250 15.055 1.00 93.81 84 LEU A N 1
ATOM 595 C CA . LEU A 1 84 ? -20.950 -2.102 15.276 1.00 93.81 84 LEU A CA 1
ATOM 596 C C . LEU A 1 84 ? -20.163 -1.585 16.478 1.00 93.81 84 LEU A C 1
ATOM 598 O O . LEU A 1 84 ? -19.736 -0.435 16.507 1.00 93.81 84 LEU A O 1
ATOM 602 N N . THR A 1 85 ? -19.950 -2.439 17.474 1.00 93.44 85 THR A N 1
ATOM 603 C CA . THR A 1 85 ? -19.133 -2.089 18.638 1.00 93.44 85 THR A CA 1
ATOM 604 C C . THR A 1 85 ? -17.653 -2.308 18.342 1.00 93.44 85 THR A C 1
ATOM 606 O O . THR A 1 85 ? -17.263 -3.249 17.642 1.00 93.44 85 THR A O 1
ATOM 609 N N . VAL A 1 86 ? -16.803 -1.442 18.900 1.00 94.25 86 VAL A N 1
ATOM 610 C CA . VAL A 1 86 ? -15.351 -1.619 18.826 1.00 94.25 86 VAL A CA 1
ATOM 611 C C . VAL A 1 86 ? -14.975 -2.834 19.668 1.00 94.25 86 VAL A C 1
ATOM 613 O O . VAL A 1 86 ? -14.991 -2.799 20.896 1.00 94.25 86 VAL A O 1
ATOM 616 N N . SER A 1 87 ? -14.665 -3.933 18.989 1.00 93.94 87 SER A N 1
ATOM 617 C CA . SER A 1 87 ? -14.247 -5.192 19.602 1.00 93.94 87 SER A CA 1
ATOM 618 C C . SER A 1 87 ? -12.764 -5.456 19.333 1.00 93.94 87 SER A C 1
ATOM 620 O O . SER A 1 87 ? -12.224 -4.954 18.343 1.00 93.94 87 SER A O 1
ATOM 622 N N . PRO A 1 88 ? -12.089 -6.298 20.139 1.00 92.25 88 PRO A N 1
ATOM 623 C CA . PRO A 1 88 ? -10.710 -6.699 19.860 1.00 92.25 88 PRO A CA 1
ATOM 624 C C . PRO A 1 88 ? -10.530 -7.285 18.452 1.00 92.25 88 PRO A C 1
ATOM 626 O O . PRO A 1 88 ? -9.515 -7.039 17.807 1.00 92.25 88 PRO A O 1
ATOM 629 N N . ALA A 1 89 ? -11.536 -8.003 17.939 1.00 91.62 89 ALA A N 1
ATOM 630 C CA . ALA A 1 89 ? -11.520 -8.538 16.580 1.00 91.62 89 ALA A CA 1
ATOM 631 C C . ALA A 1 89 ? -11.490 -7.427 15.518 1.00 91.62 89 ALA A C 1
ATOM 633 O O . ALA A 1 89 ? -10.719 -7.519 14.565 1.00 91.62 89 ALA A O 1
ATOM 634 N N . LEU A 1 90 ? -12.274 -6.358 15.703 1.00 89.56 90 LEU A N 1
ATOM 635 C CA . LEU A 1 90 ? -12.251 -5.198 14.812 1.00 89.56 90 LEU A CA 1
ATOM 636 C C . LEU A 1 90 ? -10.896 -4.480 14.869 1.00 89.56 90 LEU A C 1
ATOM 638 O O . LEU A 1 90 ? -10.334 -4.169 13.825 1.00 89.56 90 LEU A O 1
ATOM 642 N N . VAL A 1 91 ? -10.333 -4.287 16.066 1.00 88.44 91 VAL A N 1
ATOM 643 C CA . VAL A 1 91 ? -9.006 -3.667 16.240 1.00 88.44 91 VAL A CA 1
ATOM 644 C C . VAL A 1 91 ? -7.925 -4.471 15.514 1.00 88.44 91 VAL A C 1
ATOM 646 O O . VAL A 1 91 ? -7.098 -3.893 14.806 1.00 88.44 91 VAL A O 1
ATOM 649 N N . VAL A 1 92 ? -7.945 -5.802 15.641 1.00 92.25 92 VAL A N 1
ATOM 650 C CA . VAL A 1 92 ? -7.022 -6.697 14.926 1.00 92.25 92 VAL A CA 1
ATOM 651 C C . VAL A 1 92 ? -7.236 -6.608 13.415 1.00 92.25 92 VAL A C 1
ATOM 653 O O . VAL A 1 92 ? -6.258 -6.501 12.679 1.00 92.25 92 VAL A O 1
ATOM 656 N N . ALA A 1 93 ? -8.487 -6.599 12.947 1.00 88.00 93 ALA A N 1
ATOM 657 C CA . ALA A 1 93 ? -8.805 -6.485 11.527 1.00 88.00 93 ALA A CA 1
ATOM 658 C C . ALA A 1 93 ? -8.293 -5.165 10.928 1.00 88.00 93 ALA A C 1
ATOM 660 O O . ALA A 1 93 ? -7.608 -5.193 9.907 1.00 88.00 93 ALA A O 1
ATOM 661 N N . VAL A 1 94 ? -8.547 -4.026 11.585 1.00 85.62 94 VAL A N 1
ATOM 662 C CA . VAL A 1 94 ? -8.059 -2.710 11.137 1.00 85.62 94 VAL A CA 1
ATOM 663 C C . VAL A 1 94 ? -6.528 -2.657 11.183 1.00 85.62 94 VAL A C 1
ATOM 665 O O . VAL A 1 94 ? -5.896 -2.210 10.229 1.00 85.62 94 VAL A O 1
ATOM 668 N N . SER A 1 95 ? -5.907 -3.192 12.238 1.00 84.12 95 SER A N 1
ATOM 669 C CA . SER A 1 95 ? -4.440 -3.247 12.361 1.00 84.12 95 SER A CA 1
ATOM 670 C C . SER A 1 95 ? -3.783 -4.135 11.297 1.00 84.12 95 SER A C 1
ATOM 672 O O . SER A 1 95 ? -2.653 -3.873 10.886 1.00 84.12 95 SER A O 1
ATOM 674 N N . ALA A 1 96 ? -4.479 -5.172 10.820 1.00 89.25 96 ALA A N 1
ATOM 675 C CA . ALA A 1 96 ? -3.992 -6.071 9.777 1.00 89.25 96 ALA A CA 1
ATOM 676 C C . ALA A 1 96 ? -4.008 -5.447 8.368 1.00 89.25 96 ALA A C 1
ATOM 678 O O . ALA A 1 96 ? -3.334 -5.966 7.476 1.00 89.25 96 ALA A O 1
ATOM 679 N N . ILE A 1 97 ? -4.714 -4.329 8.153 1.00 84.06 97 ILE A N 1
ATOM 680 C CA . ILE A 1 97 ? -4.776 -3.652 6.846 1.00 84.06 97 ILE A CA 1
ATOM 681 C C . ILE A 1 97 ? -3.371 -3.260 6.377 1.00 84.06 97 ILE A C 1
ATOM 683 O O . ILE A 1 97 ? -2.981 -3.608 5.264 1.00 84.06 97 ILE A O 1
ATOM 687 N N . ALA A 1 98 ? -2.578 -2.612 7.235 1.00 79.94 98 ALA A N 1
ATOM 688 C CA . ALA A 1 98 ? -1.238 -2.142 6.886 1.00 79.94 98 ALA A CA 1
ATOM 689 C C . ALA A 1 98 ? -0.278 -3.269 6.429 1.00 79.94 98 ALA A C 1
ATOM 691 O O . ALA A 1 98 ? 0.290 -3.152 5.336 1.00 79.94 98 ALA A O 1
ATOM 692 N N . PRO A 1 99 ? -0.087 -4.379 7.177 1.00 82.50 99 PRO A N 1
ATOM 693 C CA . PRO A 1 99 ? 0.774 -5.472 6.722 1.00 82.50 99 PRO A CA 1
ATOM 694 C C . PRO A 1 99 ? 0.222 -6.204 5.488 1.00 82.50 99 PRO A C 1
ATOM 696 O O . PRO A 1 99 ? 1.011 -6.607 4.630 1.00 82.50 99 PRO A O 1
ATOM 699 N N . LEU A 1 100 ? -1.103 -6.345 5.341 1.00 86.38 100 LEU A N 1
ATOM 700 C CA . LEU A 1 100 ? -1.704 -6.937 4.138 1.00 86.38 100 LEU A CA 1
ATOM 701 C C . LEU A 1 100 ? -1.453 -6.074 2.901 1.00 86.38 100 LEU A C 1
ATOM 703 O O . LEU A 1 100 ? -1.023 -6.587 1.867 1.00 86.38 100 LEU A O 1
ATOM 707 N N . VAL A 1 101 ? -1.668 -4.764 3.015 1.00 86.56 101 VAL A N 1
ATOM 708 C CA . VAL A 1 101 ? -1.359 -3.789 1.968 1.00 86.56 101 VAL A CA 1
ATOM 709 C C . VAL A 1 101 ? 0.116 -3.860 1.588 1.00 86.56 101 VAL A C 1
ATOM 711 O O . VAL A 1 101 ? 0.429 -3.976 0.404 1.00 86.56 101 VAL A O 1
ATOM 714 N N . LEU A 1 102 ? 1.023 -3.854 2.569 1.00 86.81 102 LEU A N 1
ATOM 715 C CA . LEU A 1 102 ? 2.462 -3.946 2.326 1.00 86.81 102 LEU A CA 1
ATOM 716 C C . LEU A 1 102 ? 2.820 -5.216 1.539 1.00 86.81 102 LEU A C 1
ATOM 718 O O . LEU A 1 102 ? 3.524 -5.140 0.529 1.00 86.81 102 LEU A O 1
ATOM 722 N N . TRP A 1 103 ? 2.296 -6.371 1.960 1.00 89.81 103 TRP A N 1
ATOM 723 C CA . TRP A 1 103 ? 2.510 -7.641 1.268 1.00 89.81 103 TRP A CA 1
ATOM 724 C C . TRP A 1 103 ? 1.983 -7.612 -0.174 1.00 89.81 103 TRP A C 1
ATOM 726 O O . TRP A 1 103 ? 2.687 -8.018 -1.104 1.00 89.81 103 TRP A O 1
ATOM 736 N N . ARG A 1 104 ? 0.771 -7.084 -0.395 1.00 89.88 104 ARG A N 1
ATOM 737 C CA . ARG A 1 104 ? 0.161 -6.997 -1.734 1.00 89.88 104 ARG A CA 1
ATOM 738 C C . ARG A 1 104 ? 0.913 -6.029 -2.643 1.00 89.88 104 ARG A C 1
ATOM 740 O O . ARG A 1 104 ? 1.185 -6.361 -3.795 1.00 89.88 104 ARG A O 1
ATOM 747 N N . VAL A 1 105 ? 1.310 -4.869 -2.127 1.00 86.06 105 VAL A N 1
ATOM 748 C CA . VAL A 1 105 ? 2.116 -3.875 -2.850 1.00 86.06 105 VAL A CA 1
ATOM 749 C C . VAL A 1 105 ? 3.456 -4.465 -3.291 1.00 86.06 105 VAL A C 1
ATOM 751 O O . VAL A 1 105 ? 3.867 -4.221 -4.430 1.00 86.06 105 VAL A O 1
ATOM 754 N N . HIS A 1 106 ? 4.104 -5.264 -2.436 1.00 86.12 106 HIS A N 1
ATOM 755 C CA . HIS A 1 106 ? 5.346 -5.957 -2.776 1.00 86.12 106 HIS A CA 1
ATOM 756 C C . HIS A 1 106 ? 5.136 -6.950 -3.925 1.00 86.12 106 HIS A C 1
ATOM 758 O O . HIS A 1 106 ? 5.823 -6.858 -4.936 1.00 86.12 106 HIS A O 1
ATOM 764 N N . ARG A 1 107 ? 4.100 -7.798 -3.854 1.00 85.62 107 ARG A N 1
ATOM 765 C CA . ARG A 1 107 ? 3.769 -8.733 -4.947 1.00 85.62 107 ARG A CA 1
ATOM 766 C C . ARG A 1 107 ? 3.442 -8.040 -6.270 1.00 85.62 107 ARG A C 1
ATOM 768 O O . ARG A 1 107 ? 3.805 -8.535 -7.331 1.00 85.62 107 ARG A O 1
ATOM 775 N N . LEU A 1 108 ? 2.761 -6.894 -6.228 1.00 84.81 108 LEU A N 1
ATOM 776 C CA . LEU A 1 108 ? 2.494 -6.099 -7.432 1.00 84.81 108 LEU A CA 1
ATOM 777 C C . LEU A 1 108 ? 3.771 -5.474 -8.016 1.00 84.81 108 LEU A C 1
ATOM 779 O O . LEU A 1 108 ? 3.809 -5.179 -9.207 1.00 84.81 108 LEU A O 1
ATOM 783 N N . ALA A 1 109 ? 4.806 -5.239 -7.201 1.00 81.12 109 ALA A N 1
ATOM 784 C CA . ALA A 1 109 ? 6.097 -4.742 -7.677 1.00 81.12 109 ALA A CA 1
ATOM 785 C C . ALA A 1 109 ? 6.787 -5.722 -8.618 1.00 81.12 109 ALA A C 1
ATOM 787 O O . ALA A 1 109 ? 7.282 -5.294 -9.657 1.00 81.12 109 ALA A O 1
ATOM 788 N N . ASP A 1 110 ? 6.766 -7.005 -8.270 1.00 79.81 110 ASP A N 1
ATOM 789 C CA . ASP A 1 110 ? 7.390 -8.054 -9.073 1.00 79.81 110 ASP A CA 1
ATOM 790 C C . ASP A 1 110 ? 6.725 -8.146 -10.454 1.00 79.81 110 ASP A C 1
ATOM 792 O O . ASP A 1 110 ? 7.405 -8.145 -11.476 1.00 79.81 110 ASP A O 1
ATOM 796 N N . VAL A 1 111 ? 5.389 -8.085 -10.497 1.00 76.38 111 VAL A N 1
ATOM 797 C CA . VAL A 1 111 ? 4.622 -8.100 -11.754 1.00 76.38 111 VAL A CA 1
ATOM 798 C C . VAL A 1 111 ? 4.935 -6.888 -12.635 1.00 76.38 111 VAL A C 1
ATOM 800 O O . VAL A 1 111 ? 5.191 -7.040 -13.826 1.00 76.38 111 VAL A O 1
ATOM 803 N N . LEU A 1 112 ? 4.934 -5.679 -12.063 1.00 74.38 112 LEU A N 1
ATOM 804 C CA . LEU A 1 112 ? 5.238 -4.458 -12.819 1.00 74.38 112 LEU A CA 1
ATOM 805 C C . LEU A 1 112 ? 6.676 -4.462 -13.361 1.00 74.38 112 LEU A C 1
ATOM 807 O O . LEU A 1 112 ? 6.926 -3.936 -14.448 1.00 74.38 112 LEU A O 1
ATOM 811 N N . ALA A 1 113 ? 7.621 -5.044 -12.618 1.00 74.88 113 ALA A N 1
ATOM 812 C CA . ALA A 1 113 ? 9.002 -5.198 -13.063 1.00 74.88 113 ALA A CA 1
ATOM 813 C C . ALA A 1 113 ? 9.115 -6.167 -14.253 1.00 74.88 113 ALA A C 1
ATOM 815 O O . ALA A 1 113 ? 9.847 -5.874 -15.198 1.00 74.88 113 ALA A O 1
ATOM 816 N N . GLU A 1 114 ? 8.362 -7.272 -14.248 1.00 75.38 114 GLU A N 1
ATOM 817 C CA . GLU A 1 114 ? 8.298 -8.203 -15.382 1.00 75.38 114 GLU A CA 1
ATOM 818 C C . GLU A 1 114 ? 7.687 -7.568 -16.638 1.00 75.38 114 GLU A C 1
ATOM 820 O O . GLU A 1 114 ? 8.221 -7.733 -17.734 1.00 75.38 114 GLU A O 1
ATOM 825 N N . GLU A 1 115 ? 6.580 -6.833 -16.499 1.00 73.06 115 GLU A N 1
ATOM 826 C CA . GLU A 1 115 ? 5.903 -6.182 -17.631 1.00 73.06 115 GLU A CA 1
ATOM 827 C C . GLU A 1 115 ? 6.787 -5.098 -18.265 1.00 73.06 115 GLU A C 1
ATOM 829 O O . GLU A 1 115 ? 6.949 -5.066 -19.482 1.00 73.06 115 GLU A O 1
ATOM 834 N N . THR A 1 116 ? 7.471 -4.292 -17.445 1.00 70.94 116 THR A N 1
ATOM 835 C CA . THR A 1 116 ? 8.412 -3.267 -17.939 1.00 70.94 116 THR A CA 1
ATOM 836 C C . THR A 1 116 ? 9.610 -3.886 -18.679 1.00 70.94 116 THR A C 1
ATOM 838 O O . THR A 1 116 ? 10.152 -3.279 -19.602 1.00 70.94 116 THR A O 1
ATOM 841 N N . GLY A 1 117 ? 10.030 -5.095 -18.291 1.00 61.75 117 GLY A N 1
ATOM 842 C CA . GLY A 1 117 ? 11.098 -5.833 -18.968 1.00 61.75 117 GLY A CA 1
ATOM 843 C C . GLY A 1 117 ? 10.709 -6.316 -20.368 1.00 61.75 117 GLY A C 1
ATOM 844 O O . GLY A 1 117 ? 11.524 -6.220 -21.281 1.00 61.75 117 GLY A O 1
ATOM 845 N N . ARG A 1 118 ? 9.462 -6.773 -20.560 1.00 57.97 118 ARG A N 1
ATOM 846 C CA . ARG A 1 118 ? 8.984 -7.297 -21.856 1.00 57.97 118 ARG A CA 1
ATOM 847 C C . ARG A 1 118 ? 8.768 -6.214 -22.910 1.00 57.97 118 ARG A C 1
ATOM 849 O O . ARG A 1 118 ? 9.062 -6.447 -24.079 1.00 57.97 118 ARG A O 1
ATOM 856 N N . ASP A 1 119 ? 8.333 -5.021 -22.513 1.00 57.62 119 ASP A N 1
ATOM 857 C CA . ASP A 1 119 ? 8.085 -3.916 -23.455 1.00 57.62 119 ASP A CA 1
ATOM 858 C C . ASP A 1 119 ? 9.371 -3.367 -24.106 1.00 57.62 119 ASP A C 1
ATOM 860 O O . ASP A 1 119 ? 9.306 -2.633 -25.090 1.00 57.62 119 ASP A O 1
ATOM 864 N N . THR A 1 120 ? 10.551 -3.736 -23.593 1.00 55.50 120 THR A N 1
ATOM 865 C CA . THR A 1 120 ? 11.848 -3.344 -24.177 1.00 55.50 120 THR A CA 1
ATOM 866 C C . THR A 1 120 ? 12.351 -4.344 -25.234 1.00 55.50 120 THR A C 1
ATOM 868 O O . THR A 1 120 ? 13.233 -4.001 -26.016 1.00 55.50 120 THR A O 1
ATOM 871 N N . GLU A 1 121 ? 11.786 -5.554 -25.311 1.00 51.84 121 GLU A N 1
ATOM 872 C CA . GLU A 1 121 ? 12.262 -6.636 -26.196 1.00 51.84 121 GLU A CA 1
ATOM 873 C C . GLU A 1 121 ? 11.425 -6.799 -27.483 1.00 51.84 121 GLU A C 1
ATOM 875 O O . GLU A 1 121 ? 11.814 -7.513 -28.408 1.00 51.84 121 GLU A O 1
ATOM 880 N N . ALA A 1 122 ? 10.297 -6.091 -27.606 1.00 51.56 122 ALA A N 1
ATOM 881 C CA . ALA A 1 122 ? 9.504 -6.070 -28.834 1.00 51.56 122 ALA A CA 1
ATOM 882 C C . ALA A 1 122 ? 10.168 -5.185 -29.906 1.00 51.56 122 ALA A C 1
ATOM 884 O O . ALA A 1 122 ? 9.859 -4.003 -30.068 1.00 51.56 122 ALA A O 1
ATOM 885 N N . SER A 1 123 ? 11.099 -5.785 -30.647 1.00 49.59 123 SER A N 1
ATOM 886 C CA . SER A 1 123 ? 11.647 -5.253 -31.897 1.00 49.59 123 SER A CA 1
ATOM 887 C C . SER A 1 123 ? 10.512 -4.885 -32.875 1.00 49.59 123 SER A C 1
ATOM 889 O O . SER A 1 123 ? 9.568 -5.669 -33.035 1.00 49.59 123 SER A O 1
ATOM 891 N N . PRO A 1 124 ? 10.548 -3.710 -33.533 1.00 53.69 124 PRO A N 1
ATOM 892 C CA . PRO A 1 124 ? 9.461 -3.256 -34.387 1.00 53.69 124 PRO A CA 1
ATOM 893 C C . PRO A 1 124 ? 9.437 -4.085 -35.672 1.00 53.69 124 PRO A C 1
ATOM 895 O O . PRO A 1 124 ? 10.202 -3.846 -36.604 1.00 53.69 124 PRO A O 1
ATOM 898 N N . THR A 1 125 ? 8.520 -5.046 -35.745 1.00 53.72 125 THR A N 1
ATOM 899 C CA . THR A 1 125 ? 8.118 -5.604 -37.039 1.00 53.72 125 THR A CA 1
ATOM 900 C C . THR A 1 125 ? 7.221 -4.556 -37.713 1.00 53.72 125 THR A C 1
ATOM 902 O O . THR A 1 125 ? 6.284 -4.076 -37.067 1.00 53.72 125 THR A O 1
ATOM 905 N N . PRO A 1 126 ? 7.502 -4.125 -38.957 1.00 59.31 126 PRO A N 1
ATOM 906 C CA . PRO A 1 126 ? 6.716 -3.092 -39.622 1.00 59.31 126 PRO A CA 1
ATOM 907 C C . PRO A 1 126 ? 5.241 -3.508 -39.737 1.00 59.31 126 PRO A C 1
ATOM 909 O O . PRO A 1 126 ? 4.970 -4.660 -40.079 1.00 59.31 126 PRO A O 1
ATOM 912 N N . PRO A 1 127 ? 4.281 -2.601 -39.486 1.00 57.00 127 PRO A N 1
ATOM 913 C CA . PRO A 1 127 ? 2.869 -2.914 -39.638 1.00 57.00 127 PRO A CA 1
ATOM 914 C C . PRO A 1 127 ? 2.537 -3.138 -41.117 1.00 57.00 127 PRO A C 1
ATOM 916 O O . PRO A 1 127 ? 2.622 -2.223 -41.939 1.00 57.00 127 PRO A O 1
ATOM 919 N N . GLU A 1 128 ? 2.132 -4.362 -41.447 1.00 47.59 128 GLU A N 1
ATOM 920 C CA . GLU A 1 128 ? 1.508 -4.683 -42.723 1.00 47.59 128 GLU A CA 1
ATOM 921 C C . GLU A 1 128 ? 0.129 -4.009 -42.776 1.00 47.59 128 GLU A C 1
ATOM 923 O O . GLU A 1 128 ? -0.767 -4.248 -41.964 1.00 47.59 128 GLU A O 1
ATOM 928 N N . VAL A 1 129 ? -0.001 -3.072 -43.710 1.00 49.56 129 VAL A N 1
ATOM 929 C CA . VAL A 1 129 ? -1.182 -2.238 -43.916 1.00 49.56 129 VAL A CA 1
ATOM 930 C C . VAL A 1 129 ? -2.292 -3.087 -44.537 1.00 49.56 129 VAL A C 1
ATOM 932 O O . VAL A 1 129 ? -2.322 -3.272 -45.751 1.00 49.56 129 VAL A O 1
ATOM 935 N N . SER A 1 130 ? -3.246 -3.554 -43.730 1.00 58.16 130 SER A N 1
ATOM 936 C CA . SER A 1 130 ? -4.502 -4.107 -44.248 1.00 58.16 130 SER A CA 1
ATOM 937 C C . SER A 1 130 ? -5.522 -2.980 -44.438 1.00 58.16 130 SER A C 1
ATOM 939 O O . SER A 1 130 ? -6.054 -2.412 -43.482 1.00 58.16 130 SER A O 1
ATOM 941 N N . ARG A 1 131 ? -5.736 -2.595 -45.703 1.00 48.50 131 ARG A N 1
ATOM 942 C CA . ARG A 1 131 ? -6.749 -1.616 -46.115 1.00 48.50 131 ARG A CA 1
ATOM 943 C C . ARG A 1 131 ? -8.151 -2.234 -46.067 1.00 48.50 131 ARG A C 1
ATOM 945 O O . ARG A 1 131 ? -8.418 -3.220 -46.738 1.00 48.50 131 ARG A O 1
ATOM 952 N N . ALA A 1 132 ? -9.013 -1.561 -45.309 1.00 47.50 132 ALA A N 1
ATOM 953 C CA . ALA A 1 132 ? -10.458 -1.356 -45.443 1.00 47.50 132 ALA A CA 1
ATOM 954 C C . ALA A 1 132 ? -11.273 -2.184 -46.466 1.00 47.50 132 ALA A C 1
ATOM 956 O O . ALA A 1 132 ? -11.041 -2.136 -47.673 1.00 47.50 132 ALA A O 1
ATOM 957 N N . SER A 1 133 ? -12.402 -2.718 -45.990 1.00 48.28 133 SER A N 1
ATOM 958 C CA . SER A 1 133 ? -13.668 -2.639 -46.725 1.00 48.28 133 SER A CA 1
ATOM 959 C C . SER A 1 133 ? -14.765 -2.092 -45.822 1.00 48.28 133 SER A C 1
ATOM 961 O O . SER A 1 133 ? -14.930 -2.515 -44.681 1.00 48.28 133 SER A O 1
ATOM 963 N N . ALA A 1 134 ? -15.444 -1.088 -46.366 1.00 50.19 134 ALA A N 1
ATOM 964 C CA . ALA A 1 134 ? -16.526 -0.324 -45.784 1.00 50.19 134 ALA A CA 1
ATOM 965 C C . ALA A 1 134 ? -17.886 -0.904 -46.203 1.00 50.19 134 ALA A C 1
ATOM 967 O O . ALA A 1 134 ? -18.060 -1.319 -47.344 1.00 50.19 134 ALA A O 1
ATOM 968 N N . GLY A 1 135 ? -18.838 -0.854 -45.278 1.00 40.97 135 GLY A N 1
ATOM 969 C CA . GLY A 1 135 ? -20.275 -1.099 -45.436 1.00 40.97 135 GLY A CA 1
ATOM 970 C C . GLY A 1 135 ? -20.861 -1.103 -44.020 1.00 40.97 135 GLY A C 1
ATOM 971 O O . GLY A 1 135 ? -20.236 -1.652 -43.123 1.00 40.97 135 GLY A O 1
ATOM 972 N N . GLU A 1 136 ? -21.967 -0.463 -43.664 1.00 50.88 136 GLU A N 1
ATOM 973 C CA . GLU A 1 136 ? -23.069 0.124 -44.417 1.00 50.88 136 GLU A CA 1
ATOM 974 C C . GLU A 1 136 ? -23.826 1.095 -43.476 1.00 50.88 136 GLU A C 1
ATOM 976 O O . GLU A 1 136 ? -23.670 1.044 -42.255 1.00 50.88 136 GLU A O 1
ATOM 981 N N . LEU A 1 137 ? -24.589 2.025 -44.049 1.00 49.84 137 LEU A N 1
ATOM 982 C CA . LEU A 1 137 ? -25.248 3.172 -43.409 1.00 49.84 137 LEU A CA 1
ATOM 983 C C . LEU A 1 137 ? -26.637 2.855 -42.796 1.00 49.84 137 LEU A C 1
ATOM 985 O O . LEU A 1 137 ? -27.475 2.297 -43.493 1.00 49.84 137 LEU A O 1
ATOM 989 N N . LEU A 1 138 ? -26.899 3.443 -41.606 1.00 51.56 138 LEU A N 1
ATOM 990 C CA . LEU A 1 138 ? -28.183 4.005 -41.077 1.00 51.56 138 LEU A CA 1
ATOM 991 C C . LEU A 1 138 ? -29.347 3.033 -40.711 1.00 51.56 138 LEU A C 1
ATOM 993 O O . LEU A 1 138 ? -29.308 1.888 -41.144 1.00 51.56 138 LEU A O 1
ATOM 997 N N . PRO A 1 139 ? -30.415 3.440 -39.957 1.00 55.03 139 PRO A N 1
ATOM 998 C CA . PRO A 1 139 ? -30.806 4.765 -39.431 1.00 55.03 139 PRO A CA 1
ATOM 999 C C . PRO A 1 139 ? -31.192 4.799 -37.916 1.00 55.03 139 PRO A C 1
ATOM 1001 O O . PRO A 1 139 ? -30.919 3.884 -37.148 1.00 55.03 139 PRO A O 1
ATOM 1004 N N . ALA A 1 140 ? -31.789 5.924 -37.503 1.00 45.59 140 ALA A N 1
ATOM 1005 C CA . ALA A 1 140 ? -31.958 6.475 -36.155 1.00 45.59 140 ALA A CA 1
ATOM 1006 C C . ALA A 1 140 ? -33.234 6.093 -35.352 1.00 45.59 140 ALA A C 1
ATOM 1008 O O . ALA A 1 140 ? -34.265 5.799 -35.946 1.00 45.59 140 ALA A O 1
ATOM 1009 N N . SER A 1 141 ? -33.150 6.337 -34.023 1.00 47.00 141 SER A N 1
ATOM 1010 C CA . SER A 1 141 ? -34.197 6.742 -33.035 1.00 47.00 141 SER A CA 1
ATOM 1011 C C . SER A 1 141 ? -35.359 5.779 -32.685 1.00 47.00 141 SER A C 1
ATOM 1013 O O . SER A 1 141 ? -35.656 4.909 -33.495 1.00 47.00 141 SER A O 1
ATOM 1015 N N . PRO A 1 142 ? -36.083 5.931 -31.534 1.00 56.53 142 PRO A N 1
ATOM 1016 C CA . PRO A 1 142 ? -36.126 7.074 -30.595 1.00 56.53 142 PRO A CA 1
ATOM 1017 C C . PRO A 1 142 ? -36.026 6.769 -29.072 1.00 56.53 142 PRO A C 1
ATOM 1019 O O . PRO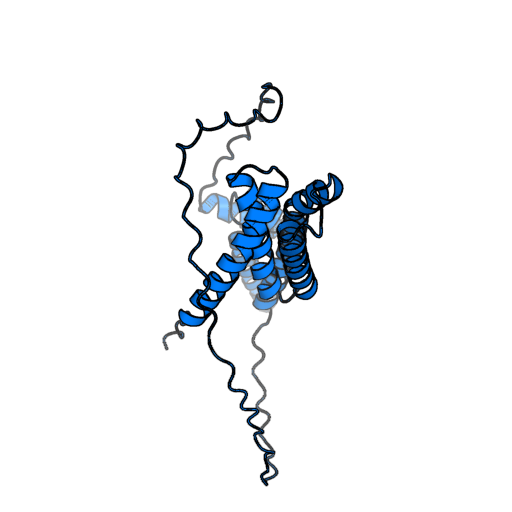 A 1 142 ? -36.087 5.630 -28.617 1.00 56.53 142 PRO A O 1
ATOM 1022 N N . GLU A 1 143 ? -35.898 7.858 -28.299 1.00 53.88 143 GLU A N 1
ATOM 1023 C CA . GLU A 1 143 ? -36.024 7.990 -26.833 1.00 53.88 143 GLU A CA 1
ATOM 1024 C C . GLU A 1 143 ? -37.360 7.485 -26.249 1.00 53.88 143 GLU A C 1
ATOM 1026 O O . GLU A 1 143 ? -38.400 7.581 -26.907 1.00 53.88 143 GLU A O 1
ATOM 1031 N N . PRO A 1 144 ? -37.381 7.162 -24.940 1.00 57.59 144 PRO A N 1
ATOM 1032 C CA . PRO A 1 144 ? -38.560 7.382 -24.112 1.00 57.59 144 PRO A CA 1
ATOM 1033 C C . PRO A 1 144 ? -38.281 8.296 -22.902 1.00 57.59 144 PRO A C 1
ATOM 1035 O O . PRO A 1 144 ? -37.609 7.937 -21.941 1.00 57.59 144 PRO A O 1
ATOM 1038 N N . GLN A 1 145 ? -38.848 9.495 -23.018 1.00 49.53 145 GLN A N 1
ATOM 1039 C CA . GLN A 1 145 ? -39.662 10.257 -22.062 1.00 49.53 145 GLN A CA 1
ATOM 1040 C C . GLN A 1 145 ? -39.366 10.228 -20.549 1.00 49.53 145 GLN A C 1
ATOM 1042 O O . GLN A 1 145 ? -39.499 9.236 -19.839 1.00 49.53 145 GLN A O 1
ATOM 1047 N N . VAL A 1 146 ? -39.147 11.456 -20.077 1.00 49.56 146 VAL A N 1
ATOM 1048 C CA . VAL A 1 146 ? -39.247 11.984 -18.716 1.00 49.56 146 VAL A CA 1
ATOM 1049 C C . VAL A 1 146 ? -40.625 11.723 -18.092 1.00 49.56 146 VAL A C 1
ATOM 1051 O O . VAL A 1 146 ? -41.645 12.110 -18.657 1.00 49.56 146 VAL A O 1
ATOM 1054 N N . THR A 1 147 ? -40.649 11.231 -16.852 1.00 54.50 147 THR A N 1
ATOM 1055 C CA . THR A 1 147 ? -41.753 11.495 -15.914 1.00 54.50 147 THR A CA 1
ATOM 1056 C C . THR A 1 147 ? -41.231 12.252 -14.704 1.00 54.50 147 THR A C 1
ATOM 1058 O O . THR A 1 147 ? -40.533 11.707 -13.851 1.00 54.50 147 THR A O 1
ATOM 1061 N N . ALA A 1 148 ? -41.588 13.533 -14.659 1.00 47.47 148 ALA A N 1
ATOM 1062 C CA . ALA A 1 148 ? -41.432 14.415 -13.519 1.00 47.47 148 ALA A CA 1
ATOM 1063 C C . ALA A 1 148 ? -42.436 14.027 -12.423 1.00 47.47 148 ALA A C 1
ATOM 1065 O O . ALA A 1 148 ? -43.646 14.150 -12.606 1.00 47.47 148 ALA A O 1
ATOM 1066 N N . GLY A 1 149 ? -41.929 13.575 -11.277 1.00 49.59 149 GLY A N 1
ATOM 1067 C CA . GLY A 1 149 ? -42.686 13.484 -10.033 1.00 49.59 149 GLY A CA 1
ATOM 1068 C C . GLY A 1 149 ? -42.443 14.734 -9.197 1.00 49.59 149 GLY A C 1
ATOM 1069 O O . GLY A 1 149 ? -41.426 14.844 -8.519 1.00 49.59 149 GLY A O 1
ATOM 1070 N N . VAL A 1 150 ? -43.369 15.686 -9.275 1.00 51.25 150 VAL A N 1
ATOM 1071 C CA . VAL A 1 150 ? -43.456 16.850 -8.388 1.00 51.25 150 VAL A CA 1
ATOM 1072 C C . VAL A 1 150 ? -44.057 16.394 -7.057 1.00 51.25 150 VAL A C 1
ATOM 1074 O O . VAL A 1 150 ? -45.194 15.935 -7.029 1.00 51.25 150 VAL A O 1
ATOM 1077 N N . HIS A 1 151 ? -43.335 16.577 -5.951 1.00 57.38 151 HIS A N 1
ATOM 1078 C CA . HIS A 1 151 ? -43.926 16.619 -4.611 1.00 57.38 151 HIS A CA 1
ATOM 1079 C C . HIS A 1 151 ? -43.613 17.977 -3.967 1.00 57.38 151 HIS A C 1
ATOM 1081 O O . HIS A 1 151 ? -42.438 18.297 -3.784 1.00 57.38 151 HIS A O 1
ATOM 1087 N N . PRO A 1 152 ? -44.628 18.783 -3.601 1.00 60.81 152 PRO A N 1
ATOM 1088 C CA . PRO A 1 152 ? -44.449 19.932 -2.731 1.00 60.81 152 PRO A CA 1
ATOM 1089 C C . PRO A 1 152 ? -44.629 19.494 -1.270 1.00 60.81 152 PRO A C 1
ATOM 1091 O O . PRO A 1 152 ? -45.662 18.942 -0.896 1.00 60.81 152 PRO A O 1
ATOM 1094 N N . GLY A 1 153 ? -43.618 19.747 -0.440 1.00 48.31 153 GLY A N 1
ATOM 1095 C CA . GLY A 1 153 ? -43.629 19.463 0.995 1.00 48.31 153 GLY A CA 1
ATOM 1096 C C . GLY A 1 153 ? -42.649 20.377 1.726 1.00 48.31 153 GLY A C 1
ATOM 1097 O O . GLY A 1 153 ? -41.444 20.229 1.597 1.00 48.31 153 GLY A O 1
ATOM 1098 N N . GLN A 1 154 ? -43.219 21.358 2.416 1.00 56.94 154 GLN A N 1
ATOM 1099 C CA . GLN A 1 154 ? -42.651 22.519 3.109 1.00 56.94 154 GLN A CA 1
ATOM 1100 C C . GLN A 1 154 ? -41.599 22.253 4.229 1.00 56.94 154 GLN A C 1
ATOM 1102 O O . GLN A 1 154 ? -41.312 21.102 4.551 1.00 56.94 154 GLN A O 1
ATOM 1107 N N . PRO A 1 155 ? -40.996 23.321 4.813 1.00 55.41 155 PRO A N 1
ATOM 1108 C CA . PRO A 1 155 ? -39.655 23.315 5.390 1.00 55.41 155 PRO A CA 1
ATOM 1109 C C . PRO A 1 155 ? -39.622 22.993 6.889 1.00 55.41 155 PRO A C 1
ATOM 1111 O O . PRO A 1 155 ? -40.418 23.507 7.672 1.00 55.41 155 PRO A O 1
ATOM 1114 N N . GLY A 1 156 ? -38.612 22.227 7.299 1.00 42.41 156 GLY A N 1
ATOM 1115 C CA . GLY A 1 156 ? -38.181 22.120 8.690 1.00 42.41 156 GLY A CA 1
ATOM 1116 C C . GLY A 1 156 ? -36.826 22.795 8.857 1.00 42.41 156 GLY A C 1
ATOM 1117 O O . GLY A 1 156 ? -35.798 22.211 8.525 1.00 42.41 156 GLY A O 1
ATOM 1118 N N . VAL A 1 157 ? -36.819 24.034 9.350 1.00 53.94 157 VAL A N 1
ATOM 1119 C CA . VAL A 1 157 ? -35.605 24.678 9.864 1.00 53.94 157 VAL A CA 1
ATOM 1120 C C . VAL A 1 157 ? -35.227 23.936 11.142 1.00 53.94 157 VAL A C 1
ATOM 1122 O O . VAL A 1 157 ? -35.844 24.129 12.186 1.00 53.94 157 VAL A O 1
ATOM 1125 N N . SER A 1 158 ? -34.250 23.041 11.036 1.00 63.38 158 SER A N 1
ATOM 1126 C CA . SER A 1 158 ? -33.639 22.405 12.200 1.00 63.38 158 SER A CA 1
ATOM 1127 C C . SER A 1 158 ? -32.672 23.407 12.849 1.00 63.38 158 SER A C 1
ATOM 1129 O O . SER A 1 158 ? -31.865 24.000 12.124 1.00 63.38 158 SER A O 1
ATOM 1131 N N . PRO A 1 159 ? -32.744 23.655 14.169 1.00 61.44 159 PRO A N 1
ATOM 1132 C CA . PRO A 1 159 ? -31.828 24.567 14.840 1.00 61.44 159 PRO A CA 1
ATOM 1133 C C . PRO A 1 159 ? -30.391 24.041 14.761 1.00 61.44 159 PRO A C 1
ATOM 1135 O O . PRO A 1 159 ? -30.127 22.851 14.935 1.00 61.44 159 PRO A O 1
ATOM 1138 N N . ALA A 1 160 ? -29.467 24.956 14.472 1.00 61.03 160 ALA A N 1
ATOM 1139 C CA . ALA A 1 160 ? -28.036 24.701 14.452 1.00 61.03 160 ALA A CA 1
ATOM 1140 C C . ALA A 1 160 ? -27.580 24.115 15.803 1.00 61.03 160 ALA A C 1
ATOM 1142 O O . ALA A 1 160 ? -27.935 24.678 16.841 1.00 61.03 160 ALA A O 1
ATOM 1143 N N . PRO A 1 161 ? -26.792 23.025 15.825 1.00 64.56 161 PRO A N 1
ATOM 1144 C CA . PRO A 1 161 ? -26.204 22.547 17.063 1.00 64.56 161 PRO A CA 1
ATOM 1145 C C . PRO A 1 161 ? -25.223 23.594 17.596 1.00 64.56 161 PRO A C 1
ATOM 1147 O O . PRO A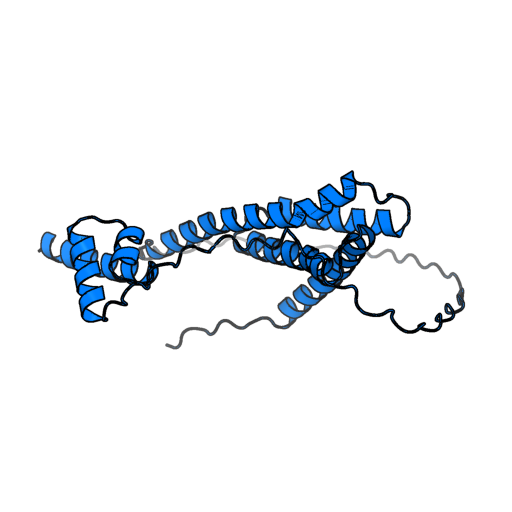 1 161 ? -24.316 24.054 16.898 1.00 64.56 161 PRO A O 1
ATOM 1150 N N . GLU A 1 162 ? -25.447 23.974 18.848 1.00 58.56 162 GLU A N 1
ATOM 1151 C CA . GLU A 1 162 ? -24.580 24.828 19.643 1.00 58.56 162 GLU A CA 1
ATOM 1152 C C . GLU A 1 162 ? -23.184 24.193 19.704 1.00 58.56 162 GLU A C 1
ATOM 1154 O O . GLU A 1 162 ? -23.018 23.033 20.085 1.00 58.56 162 GLU A O 1
ATOM 1159 N N . ARG A 1 163 ? -22.179 24.935 19.238 1.00 55.78 163 ARG A N 1
ATOM 1160 C CA . ARG A 1 163 ? -20.785 24.491 19.165 1.00 55.78 163 ARG A CA 1
ATOM 1161 C C . ARG A 1 163 ? -20.262 24.351 20.604 1.00 55.78 163 ARG A C 1
ATOM 1163 O O . ARG A 1 163 ? -20.180 25.376 21.281 1.00 55.78 163 ARG A O 1
ATOM 1170 N N . PRO A 1 164 ? -19.896 23.149 21.091 1.00 61.75 164 PRO A N 1
ATOM 1171 C CA . PRO A 1 164 ? -19.289 23.036 22.406 1.00 61.75 164 PRO A CA 1
ATOM 1172 C C . PRO A 1 164 ? -17.979 23.825 22.424 1.00 61.75 164 PRO A C 1
ATOM 1174 O O . PRO A 1 164 ? -17.198 23.784 21.467 1.00 61.75 164 PRO A O 1
ATOM 1177 N N . ALA A 1 165 ? -17.771 24.576 23.505 1.00 61.75 165 ALA A N 1
ATOM 1178 C CA . ALA A 1 165 ? -16.525 25.271 23.771 1.00 61.75 165 ALA A CA 1
ATOM 1179 C C . ALA A 1 165 ? -15.367 24.269 23.681 1.00 61.75 165 ALA A C 1
ATOM 1181 O O . ALA A 1 165 ? -15.387 23.224 24.330 1.00 61.75 165 ALA A O 1
ATOM 1182 N N . ILE A 1 166 ? -14.380 24.580 22.840 1.00 52.53 166 ILE A N 1
ATOM 1183 C CA . ILE A 1 166 ? -13.146 23.806 22.726 1.00 52.53 166 ILE A CA 1
ATOM 1184 C C . ILE A 1 166 ? -12.392 24.004 24.043 1.00 52.53 166 ILE A C 1
ATOM 1186 O O . ILE A 1 166 ? -11.717 25.012 24.241 1.00 52.53 166 ILE A O 1
ATOM 1190 N N . GLU A 1 167 ? -12.578 23.065 24.965 1.00 61.53 167 GLU A N 1
ATOM 1191 C CA . GLU A 1 167 ? -11.760 22.919 26.159 1.00 61.53 167 GLU A CA 1
ATOM 1192 C C . GLU A 1 167 ? -10.316 22.632 25.724 1.00 61.53 167 GLU A C 1
ATOM 1194 O O . GLU A 1 167 ? -10.066 21.886 24.772 1.00 61.53 167 GLU A O 1
ATOM 1199 N N . ALA A 1 168 ? -9.369 23.321 26.362 1.00 59.97 168 ALA A N 1
ATOM 1200 C CA . ALA A 1 168 ? -7.965 23.326 25.981 1.00 59.97 168 ALA A CA 1
ATOM 1201 C C . ALA A 1 168 ? -7.396 21.901 25.901 1.00 59.97 168 ALA A C 1
ATOM 1203 O O . ALA A 1 168 ? -7.570 21.091 26.810 1.00 59.97 168 ALA A O 1
ATOM 1204 N N . ALA A 1 169 ? -6.700 21.621 24.796 1.00 56.84 169 ALA A N 1
ATOM 1205 C CA . ALA A 1 169 ? -6.093 20.330 24.514 1.00 56.84 169 ALA A CA 1
ATOM 1206 C C . ALA A 1 169 ? -5.212 19.854 25.691 1.00 56.84 169 ALA A C 1
ATOM 1208 O O . ALA A 1 169 ? -4.308 20.592 26.099 1.00 56.84 169 ALA A O 1
ATOM 1209 N N . PRO A 1 170 ? -5.429 18.639 26.230 1.00 65.19 170 PRO A N 1
ATOM 1210 C CA . PRO A 1 170 ? -4.526 18.060 27.212 1.00 65.19 170 PRO A CA 1
ATOM 1211 C C . PRO A 1 170 ? -3.140 17.845 26.595 1.00 65.19 170 PRO A C 1
ATOM 1213 O O . PRO A 1 170 ? -3.001 17.583 25.397 1.00 65.19 170 PRO A O 1
ATOM 1216 N N . ALA A 1 171 ? -2.116 17.990 27.438 1.00 61.66 171 ALA A N 1
ATOM 1217 C CA . ALA A 1 171 ? -0.711 17.837 27.086 1.00 61.66 171 ALA A CA 1
ATOM 1218 C C . ALA A 1 171 ? -0.460 16.553 26.276 1.00 61.66 171 ALA A C 1
ATOM 1220 O O . ALA A 1 171 ? -1.035 15.500 26.556 1.00 61.66 171 ALA A O 1
ATOM 1221 N N . ALA A 1 172 ? 0.395 16.678 25.259 1.00 60.25 172 ALA A N 1
ATOM 1222 C CA . ALA A 1 172 ? 0.740 15.613 24.328 1.00 60.25 172 ALA A CA 1
ATOM 1223 C C . ALA A 1 172 ? 1.091 14.306 25.070 1.00 60.25 172 ALA A C 1
ATOM 1225 O O . ALA A 1 172 ? 1.926 14.343 25.976 1.00 60.25 172 ALA A O 1
ATOM 1226 N N . PRO A 1 173 ? 0.492 13.158 24.699 1.00 60.50 173 PRO A N 1
ATOM 1227 C CA . PRO A 1 173 ? 0.871 11.881 25.279 1.00 60.50 173 PRO A CA 1
ATOM 1228 C C . PRO A 1 173 ? 2.318 11.565 24.899 1.00 60.50 173 PRO A C 1
ATOM 1230 O O . PRO A 1 173 ? 2.702 11.645 23.728 1.00 60.50 173 PRO A O 1
ATOM 1233 N N . GLU A 1 174 ? 3.114 11.214 25.905 1.00 56.66 174 GLU A N 1
ATOM 1234 C CA . GLU A 1 174 ? 4.461 10.688 25.728 1.00 56.66 174 GLU A CA 1
ATOM 1235 C C . GLU A 1 174 ? 4.408 9.494 24.765 1.00 56.66 174 GLU A C 1
ATOM 1237 O O . GLU A 1 174 ? 3.572 8.596 24.900 1.00 56.66 174 GLU A O 1
ATOM 1242 N N . LEU A 1 175 ? 5.261 9.525 23.737 1.00 57.66 175 LEU A N 1
ATOM 1243 C CA . LEU A 1 175 ? 5.326 8.477 22.723 1.00 57.66 175 LEU A CA 1
ATOM 1244 C C . LEU A 1 175 ? 5.544 7.123 23.415 1.00 57.66 175 LEU A C 1
ATOM 1246 O O . LEU A 1 175 ? 6.487 7.002 24.200 1.00 57.66 175 LEU A O 1
ATOM 1250 N N . PRO A 1 176 ? 4.721 6.095 23.133 1.00 52.09 176 PRO A N 1
ATOM 1251 C CA . PRO A 1 176 ? 4.944 4.778 23.696 1.00 52.09 176 PRO A CA 1
ATOM 1252 C C . PRO A 1 176 ? 6.302 4.266 23.217 1.00 52.09 176 PRO A C 1
ATOM 1254 O O . PRO A 1 176 ? 6.525 4.055 22.024 1.00 52.09 176 PRO A O 1
ATOM 1257 N N . THR A 1 177 ? 7.211 4.079 24.169 1.00 50.53 177 THR A N 1
ATOM 1258 C CA . THR A 1 177 ? 8.483 3.380 23.996 1.00 50.53 177 THR A CA 1
ATOM 1259 C C . THR A 1 177 ? 8.180 1.936 23.604 1.00 50.53 177 THR A C 1
ATOM 1261 O O . THR A 1 177 ? 7.965 1.067 24.449 1.00 50.53 177 THR A O 1
ATOM 1264 N N . ILE A 1 178 ? 8.086 1.683 22.299 1.00 49.12 178 ILE A N 1
ATOM 1265 C CA . ILE A 1 178 ? 7.916 0.340 21.754 1.00 49.12 178 ILE A CA 1
ATOM 1266 C C . ILE A 1 178 ? 9.253 -0.392 21.917 1.00 49.12 178 ILE A C 1
ATOM 1268 O O . ILE A 1 178 ? 10.236 -0.059 21.262 1.00 49.12 178 ILE A O 1
ATOM 1272 N N . CYS A 1 179 ? 9.225 -1.409 22.782 1.00 47.59 179 CYS A N 1
ATOM 1273 C CA . CYS A 1 179 ? 10.267 -2.401 23.059 1.00 47.59 179 CYS A CA 1
ATOM 1274 C C . CYS A 1 179 ? 11.457 -1.909 23.902 1.00 47.59 179 CYS A C 1
ATOM 1276 O O . CYS A 1 179 ? 12.063 -0.874 23.646 1.00 47.59 179 CYS A O 1
ATOM 1278 N N . GLY A 1 180 ? 11.773 -2.695 24.940 1.00 54.53 180 GLY A N 1
ATOM 1279 C CA . GLY A 1 180 ? 12.810 -2.422 25.933 1.00 54.53 180 GLY A CA 1
ATOM 1280 C C . GLY A 1 180 ? 14.119 -1.946 25.309 1.00 54.53 180 GLY A C 1
ATOM 1281 O O . GLY A 1 180 ? 14.588 -2.526 24.334 1.00 54.53 180 GLY A O 1
ATOM 1282 N N . GLY A 1 181 ? 14.676 -0.882 25.894 1.00 51.69 181 GLY A N 1
ATOM 1283 C CA . GLY A 1 181 ? 15.800 -0.069 25.414 1.00 51.69 181 GLY A CA 1
ATOM 1284 C C . GLY A 1 181 ? 17.156 -0.765 25.275 1.00 51.69 181 GLY A C 1
ATOM 1285 O O . GLY A 1 181 ? 18.193 -0.138 25.468 1.00 51.69 181 GLY A O 1
ATOM 1286 N N . THR A 1 182 ? 17.186 -2.045 24.925 1.00 60.25 182 THR A N 1
ATOM 1287 C CA . THR A 1 182 ? 18.378 -2.703 24.412 1.00 60.25 182 THR A CA 1
ATOM 1288 C C . THR A 1 182 ? 18.370 -2.531 22.898 1.00 60.25 182 THR A C 1
ATOM 1290 O O . THR A 1 182 ? 17.857 -3.370 22.162 1.00 60.25 182 THR A O 1
ATOM 1293 N N . LEU A 1 183 ? 18.915 -1.404 22.429 1.00 58.38 183 LEU A N 1
ATOM 1294 C CA . LEU A 1 183 ? 19.325 -1.256 21.035 1.00 58.38 183 LEU A CA 1
ATOM 1295 C C . LEU A 1 183 ? 20.249 -2.437 20.720 1.00 58.38 183 LEU A C 1
ATOM 1297 O O . LEU A 1 183 ? 21.407 -2.443 21.139 1.00 58.38 183 LEU A O 1
ATOM 1301 N N . LEU A 1 184 ? 19.734 -3.465 20.039 1.00 69.06 184 LEU A N 1
ATOM 1302 C CA . LEU A 1 184 ? 20.595 -4.497 19.478 1.00 69.06 184 LEU A CA 1
ATOM 1303 C C . LEU A 1 184 ? 21.614 -3.761 18.603 1.00 69.06 184 LEU A C 1
ATOM 1305 O O . LEU A 1 184 ? 21.193 -2.954 17.767 1.00 69.06 184 LEU A O 1
ATOM 1309 N N . PRO A 1 185 ? 22.926 -3.965 18.816 1.00 74.12 185 PRO A N 1
ATOM 1310 C CA . PRO A 1 185 ? 23.936 -3.283 18.031 1.00 74.12 185 PRO A CA 1
ATOM 1311 C C . PRO A 1 185 ? 23.687 -3.646 16.572 1.00 74.12 185 PRO A C 1
ATOM 1313 O O . PRO A 1 185 ? 23.840 -4.803 16.178 1.00 74.12 185 PRO A O 1
ATOM 1316 N N . ILE A 1 186 ? 23.230 -2.666 15.790 1.00 76.31 186 ILE A N 1
ATOM 1317 C CA . ILE A 1 186 ? 23.067 -2.831 14.352 1.00 76.31 186 ILE A CA 1
ATOM 1318 C C . ILE A 1 186 ? 24.464 -3.191 13.848 1.00 76.31 186 ILE A C 1
ATOM 1320 O O . ILE A 1 186 ? 25.385 -2.392 14.050 1.00 76.31 186 ILE A O 1
ATOM 1324 N N . PRO A 1 187 ? 24.667 -4.386 13.264 1.00 78.62 187 PRO A N 1
ATOM 1325 C CA . PRO A 1 187 ? 25.973 -4.749 12.750 1.00 78.62 187 PRO A CA 1
ATOM 1326 C C . PRO A 1 187 ? 26.370 -3.676 11.743 1.00 78.62 187 PRO A C 1
ATOM 1328 O O . PRO A 1 187 ? 25.611 -3.389 10.814 1.00 78.62 187 PRO A O 1
ATOM 1331 N N . ALA A 1 188 ? 27.520 -3.038 11.973 1.00 77.38 188 ALA A N 1
ATOM 1332 C CA . ALA A 1 188 ? 28.022 -2.007 11.084 1.00 77.38 188 ALA A CA 1
ATOM 1333 C C . ALA A 1 188 ? 28.103 -2.608 9.679 1.00 77.38 188 ALA A C 1
ATOM 1335 O O . ALA A 1 188 ? 28.865 -3.546 9.435 1.00 77.38 188 ALA A O 1
ATOM 1336 N N . VAL A 1 189 ? 27.260 -2.116 8.772 1.00 79.88 189 VAL A N 1
ATOM 1337 C CA . VAL A 1 189 ? 27.335 -2.508 7.370 1.00 79.88 189 VAL A CA 1
ATOM 1338 C C . VAL A 1 189 ? 28.687 -1.992 6.884 1.00 79.88 189 VAL A C 1
ATOM 1340 O O . VAL A 1 189 ? 28.899 -0.780 6.952 1.00 79.88 189 VAL A O 1
ATOM 1343 N N . PRO A 1 190 ? 29.615 -2.863 6.447 1.00 81.25 190 PRO A N 1
ATOM 1344 C CA . PRO A 1 190 ? 30.914 -2.402 5.986 1.00 81.25 190 PRO A CA 1
ATOM 1345 C C . PRO A 1 190 ? 30.695 -1.413 4.843 1.00 81.25 190 PRO A C 1
ATOM 1347 O O . PRO A 1 190 ? 29.935 -1.702 3.909 1.00 81.25 190 PRO A O 1
ATOM 1350 N N . GLU A 1 191 ? 31.322 -0.239 4.933 1.00 79.62 191 GLU A N 1
ATOM 1351 C CA . GLU A 1 191 ? 31.291 0.729 3.845 1.00 79.62 191 GLU A CA 1
ATOM 1352 C C . GLU A 1 191 ? 31.850 0.053 2.595 1.00 79.62 191 GLU A C 1
ATOM 1354 O O . GLU A 1 191 ? 33.004 -0.368 2.540 1.00 79.62 191 GLU A O 1
ATOM 1359 N N . ARG A 1 192 ? 30.994 -0.116 1.587 1.00 79.88 192 ARG A N 1
ATOM 1360 C CA . ARG A 1 192 ? 31.426 -0.653 0.303 1.00 79.88 192 ARG A CA 1
ATOM 1361 C C . ARG A 1 192 ? 32.161 0.455 -0.426 1.00 79.88 192 ARG A C 1
ATOM 1363 O O . ARG A 1 192 ? 31.547 1.465 -0.777 1.00 79.88 192 ARG A O 1
ATOM 1370 N N . GLU A 1 193 ? 33.450 0.248 -0.663 1.00 87.62 193 GLU A N 1
ATOM 1371 C CA . GLU A 1 193 ? 34.256 1.142 -1.484 1.00 87.62 193 GLU A CA 1
ATOM 1372 C C . GLU A 1 193 ? 33.574 1.330 -2.845 1.00 87.62 193 GLU A C 1
ATOM 1374 O O . GLU A 1 193 ? 33.267 0.371 -3.562 1.00 87.62 193 GLU A O 1
ATOM 1379 N N . ARG A 1 194 ? 33.243 2.581 -3.173 1.00 86.69 194 ARG A N 1
ATOM 1380 C CA . ARG A 1 194 ? 32.570 2.897 -4.431 1.00 86.69 194 ARG A CA 1
ATOM 1381 C C . ARG A 1 194 ? 33.591 2.806 -5.552 1.00 86.69 194 ARG A C 1
ATOM 1383 O O . ARG A 1 194 ? 34.493 3.632 -5.634 1.00 86.69 194 ARG A O 1
ATOM 1390 N N . LEU A 1 195 ? 33.397 1.852 -6.458 1.00 92.56 195 LEU A N 1
ATOM 1391 C CA . LEU A 1 195 ? 34.223 1.753 -7.655 1.00 92.56 195 LEU A CA 1
ATOM 1392 C C . LEU A 1 195 ? 34.058 3.019 -8.507 1.00 92.56 195 LEU A C 1
ATOM 1394 O O . LEU A 1 195 ? 32.932 3.482 -8.757 1.00 92.56 195 LEU A O 1
ATOM 1398 N N . GLY A 1 196 ? 35.182 3.546 -8.998 1.00 93.94 196 GLY A N 1
ATOM 1399 C CA . GLY A 1 196 ? 35.202 4.586 -10.026 1.00 93.94 196 GLY A CA 1
ATOM 1400 C C . GLY A 1 196 ? 34.468 4.138 -11.296 1.00 93.94 196 GLY A C 1
ATOM 1401 O O . GLY A 1 196 ? 34.203 2.955 -11.495 1.00 93.94 196 GLY A O 1
ATOM 1402 N N . THR A 1 197 ? 34.091 5.078 -12.163 1.00 93.69 197 THR A N 1
ATOM 1403 C CA . THR A 1 197 ? 33.279 4.785 -13.362 1.00 93.69 197 THR A CA 1
ATOM 1404 C C . THR A 1 197 ? 33.928 3.760 -14.289 1.00 93.69 197 THR A C 1
ATOM 1406 O O . THR A 1 197 ? 33.246 2.848 -14.752 1.00 93.69 197 THR A O 1
ATOM 1409 N N . GLU A 1 198 ? 35.235 3.875 -14.516 1.00 94.75 198 GLU A N 1
ATOM 1410 C CA . GLU A 1 198 ? 35.999 2.950 -15.357 1.00 94.75 198 GLU A CA 1
ATOM 1411 C C . GLU A 1 198 ? 36.095 1.555 -14.726 1.00 94.75 198 GLU A C 1
ATOM 1413 O O . GLU A 1 198 ? 35.736 0.566 -15.361 1.00 94.75 198 GLU A O 1
ATOM 1418 N N . ALA A 1 199 ? 36.450 1.479 -13.439 1.00 95.19 199 ALA A N 1
ATOM 1419 C CA . ALA A 1 199 ? 36.517 0.218 -12.701 1.00 95.19 199 ALA A CA 1
ATOM 1420 C C . ALA A 1 199 ? 35.149 -0.485 -12.621 1.00 95.19 199 ALA A C 1
ATOM 1422 O O . ALA A 1 199 ? 35.056 -1.701 -12.777 1.00 95.19 199 ALA A O 1
ATOM 1423 N N . ALA A 1 200 ? 34.067 0.278 -12.440 1.00 95.00 200 ALA A N 1
ATOM 1424 C CA . ALA A 1 200 ? 32.709 -0.250 -12.464 1.00 95.00 200 ALA A CA 1
ATOM 1425 C C . ALA A 1 200 ? 32.334 -0.792 -13.851 1.00 95.00 200 ALA A C 1
ATOM 1427 O O . ALA A 1 200 ? 31.710 -1.846 -13.937 1.00 95.00 200 ALA A O 1
ATOM 1428 N N . ARG A 1 201 ? 32.724 -0.111 -14.936 1.00 96.12 201 ARG A N 1
ATOM 1429 C CA . ARG A 1 201 ? 32.491 -0.589 -16.306 1.00 96.12 201 ARG A CA 1
ATOM 1430 C C . ARG A 1 201 ? 33.257 -1.884 -16.583 1.00 96.12 201 ARG A C 1
ATOM 1432 O O . ARG A 1 201 ? 32.638 -2.852 -17.016 1.00 96.12 201 ARG A O 1
ATOM 1439 N N . ALA A 1 202 ? 34.544 -1.930 -16.245 1.00 96.94 202 ALA A N 1
ATOM 1440 C CA . ALA A 1 202 ? 35.368 -3.130 -16.387 1.00 96.94 202 ALA A CA 1
ATOM 1441 C C . ALA A 1 202 ? 34.800 -4.315 -15.583 1.00 96.94 202 ALA A C 1
ATOM 1443 O O . ALA A 1 202 ? 34.773 -5.445 -16.067 1.00 96.94 202 ALA A O 1
ATOM 1444 N N . ALA A 1 203 ? 34.278 -4.059 -14.377 1.00 96.75 203 ALA A N 1
ATOM 1445 C CA . ALA A 1 203 ? 33.620 -5.077 -13.561 1.00 96.75 203 ALA A CA 1
ATOM 1446 C C . ALA A 1 203 ? 32.323 -5.610 -14.197 1.00 96.75 203 ALA A C 1
ATOM 1448 O O . ALA A 1 203 ? 32.051 -6.806 -14.097 1.00 96.75 203 ALA A O 1
ATOM 1449 N N . ILE A 1 204 ? 31.533 -4.752 -14.854 1.00 97.44 204 ILE A N 1
ATOM 1450 C CA . ILE A 1 204 ? 30.317 -5.159 -15.579 1.00 97.44 204 ILE A CA 1
ATOM 1451 C C . ILE A 1 204 ? 30.681 -6.014 -16.797 1.00 97.44 204 ILE A C 1
ATOM 1453 O O . ILE A 1 204 ? 30.086 -7.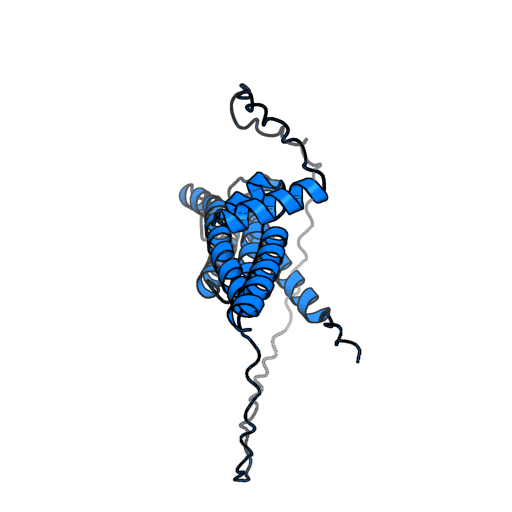070 -16.987 1.00 97.44 204 ILE A O 1
ATOM 1457 N N . GLU A 1 205 ? 31.673 -5.596 -17.585 1.00 97.56 205 GLU A N 1
ATOM 1458 C CA . GLU A 1 205 ? 32.141 -6.325 -18.773 1.00 97.56 205 GLU A CA 1
ATOM 1459 C C . GLU A 1 205 ? 32.740 -7.693 -18.410 1.00 97.56 205 GLU A C 1
ATOM 1461 O O . GLU A 1 205 ? 32.464 -8.689 -19.076 1.00 97.56 205 GLU A O 1
ATOM 1466 N N . ALA A 1 206 ? 33.520 -7.773 -17.326 1.00 97.56 206 ALA A N 1
ATOM 1467 C CA . ALA A 1 206 ? 34.007 -9.047 -16.802 1.00 97.56 206 ALA A CA 1
ATOM 1468 C C . ALA A 1 206 ? 32.850 -9.945 -16.343 1.00 97.56 206 ALA A C 1
ATOM 1470 O O . ALA A 1 206 ? 32.797 -11.110 -16.714 1.00 97.56 206 ALA A O 1
ATOM 1471 N N . ALA A 1 207 ? 31.884 -9.391 -15.606 1.00 97.62 207 ALA A N 1
ATOM 1472 C CA . ALA A 1 207 ? 30.728 -10.148 -15.141 1.00 97.62 207 ALA A CA 1
ATOM 1473 C C . ALA A 1 207 ? 29.861 -10.688 -16.290 1.00 97.62 207 ALA A C 1
ATOM 1475 O O . ALA A 1 207 ? 29.321 -11.783 -16.173 1.00 97.62 207 ALA A O 1
ATOM 1476 N N . TRP A 1 208 ? 29.736 -9.927 -17.381 1.00 97.94 208 TRP A N 1
ATOM 1477 C CA . TRP A 1 208 ? 29.047 -10.367 -18.594 1.00 97.94 208 TRP A CA 1
ATOM 1478 C C . TRP A 1 208 ? 29.762 -11.562 -19.236 1.00 97.94 208 TRP A C 1
ATOM 1480 O O . TRP A 1 208 ? 29.127 -12.582 -19.488 1.00 97.94 208 TRP A O 1
ATOM 1490 N N . ARG A 1 209 ? 31.094 -11.487 -19.396 1.00 97.06 209 ARG A N 1
ATOM 1491 C CA . ARG A 1 209 ? 31.916 -12.611 -19.888 1.00 97.06 209 ARG A CA 1
ATOM 1492 C C . ARG A 1 209 ? 31.827 -13.848 -18.992 1.00 97.06 209 ARG A C 1
ATOM 1494 O O . ARG A 1 209 ? 31.833 -14.963 -19.500 1.00 97.06 209 ARG A O 1
ATOM 1501 N N . ASP A 1 210 ? 31.712 -13.647 -17.681 1.00 97.44 210 ASP A N 1
ATOM 1502 C CA . ASP A 1 210 ? 31.553 -14.718 -16.689 1.00 97.44 210 ASP A CA 1
ATOM 1503 C C . ASP A 1 210 ? 30.118 -15.302 -16.653 1.00 97.44 210 ASP A C 1
ATOM 1505 O O . ASP A 1 210 ? 29.851 -16.225 -15.883 1.00 97.44 210 ASP A O 1
ATOM 1509 N N . GLY A 1 211 ? 29.170 -14.760 -17.433 1.00 96.44 211 GLY A N 1
ATOM 1510 C CA . GLY A 1 211 ? 27.770 -15.203 -17.453 1.00 96.44 211 GLY A CA 1
ATOM 1511 C C . GLY A 1 211 ? 26.992 -14.899 -16.166 1.00 96.44 211 GLY A C 1
ATOM 1512 O O . GLY A 1 211 ? 26.029 -15.595 -15.837 1.00 96.44 211 GLY A O 1
ATOM 1513 N N . LEU A 1 212 ? 27.407 -13.888 -15.396 1.00 97.00 212 LEU A N 1
ATOM 1514 C CA . LEU A 1 212 ? 26.733 -13.512 -14.152 1.00 97.00 212 LEU A CA 1
ATOM 1515 C C . LEU A 1 212 ? 25.377 -12.850 -14.417 1.00 97.00 212 LEU A C 1
ATOM 1517 O O . LEU A 1 212 ? 25.184 -12.118 -15.383 1.00 97.00 212 LEU A O 1
ATOM 1521 N N . SER A 1 213 ? 24.433 -13.033 -13.491 1.00 96.94 213 SER A N 1
ATOM 1522 C CA . SER A 1 213 ? 23.156 -12.314 -13.554 1.00 96.94 213 SER A CA 1
ATOM 1523 C C . SER A 1 213 ? 23.338 -10.804 -13.339 1.00 96.94 213 SER A C 1
ATOM 1525 O O . SER A 1 213 ? 24.215 -10.361 -12.590 1.00 96.94 213 SER A O 1
ATOM 1527 N N . VAL A 1 214 ? 22.422 -9.997 -13.890 1.00 95.25 214 VAL A N 1
ATOM 1528 C CA . VAL A 1 214 ? 22.406 -8.526 -13.739 1.00 95.25 214 VAL A CA 1
ATOM 1529 C C . VAL A 1 214 ? 22.487 -8.092 -12.269 1.00 95.25 214 VAL A C 1
ATOM 1531 O O . VAL A 1 214 ? 23.182 -7.131 -11.941 1.00 95.25 214 VAL A O 1
ATOM 1534 N N . ARG A 1 215 ? 21.817 -8.804 -11.350 1.00 94.00 215 ARG A N 1
ATOM 1535 C CA . ARG A 1 215 ? 21.840 -8.490 -9.909 1.00 94.00 215 ARG A CA 1
ATOM 1536 C C . ARG A 1 215 ? 23.213 -8.764 -9.284 1.00 94.00 215 ARG A C 1
ATOM 1538 O O 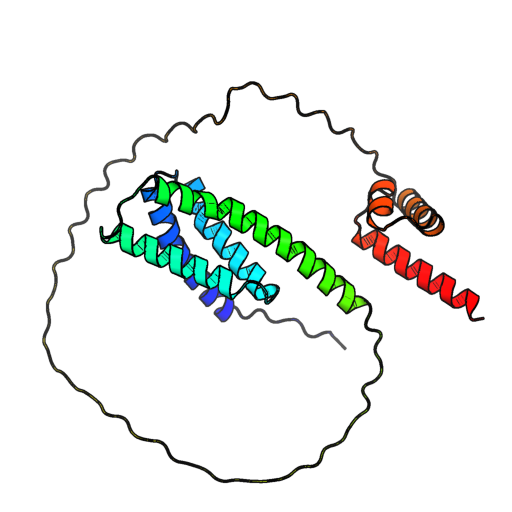. ARG A 1 215 ? 23.675 -7.954 -8.481 1.00 94.00 215 ARG A O 1
ATOM 1545 N N . GLN A 1 216 ? 23.871 -9.864 -9.654 1.00 95.38 216 GLN A N 1
ATOM 1546 C CA . GLN A 1 216 ? 25.226 -10.181 -9.183 1.00 95.38 216 GLN A CA 1
ATOM 1547 C C . GLN A 1 216 ? 26.245 -9.169 -9.719 1.00 95.38 216 GLN A C 1
ATOM 1549 O O . GLN A 1 216 ? 27.057 -8.642 -8.959 1.00 95.38 216 GLN A O 1
ATOM 1554 N N . ALA A 1 217 ? 26.149 -8.830 -11.004 1.00 96.44 217 ALA A N 1
ATOM 1555 C CA . ALA A 1 217 ? 26.995 -7.826 -11.634 1.00 96.44 217 ALA A CA 1
ATOM 1556 C C . ALA A 1 217 ? 26.785 -6.422 -11.037 1.00 96.44 217 ALA A C 1
ATOM 1558 O O . ALA A 1 217 ? 27.756 -5.723 -10.762 1.00 96.44 217 ALA A O 1
ATOM 1559 N N . ALA A 1 218 ? 25.542 -6.031 -10.737 1.00 94.56 218 ALA A N 1
ATOM 1560 C CA . ALA A 1 218 ? 25.220 -4.769 -10.066 1.00 94.56 218 ALA A CA 1
ATOM 1561 C C . ALA A 1 218 ? 25.840 -4.673 -8.665 1.00 94.56 218 ALA A C 1
ATOM 1563 O O . ALA A 1 218 ? 26.407 -3.636 -8.306 1.00 94.56 218 ALA A O 1
ATOM 1564 N N . ALA A 1 219 ? 25.789 -5.766 -7.897 1.00 93.12 219 ALA A N 1
ATOM 1565 C CA . ALA A 1 219 ? 26.426 -5.840 -6.588 1.00 93.12 219 ALA A CA 1
ATOM 1566 C C . ALA A 1 219 ? 27.954 -5.698 -6.690 1.00 93.12 219 ALA A C 1
ATOM 1568 O O . ALA A 1 219 ? 28.536 -4.921 -5.935 1.00 93.12 219 ALA A O 1
ATOM 1569 N N . ARG A 1 220 ? 28.587 -6.388 -7.650 1.00 94.19 220 ARG A N 1
ATOM 1570 C CA . ARG A 1 220 ? 30.044 -6.357 -7.870 1.00 94.19 220 ARG A CA 1
ATOM 1571 C C . ARG A 1 220 ? 30.534 -5.004 -8.388 1.00 94.19 220 ARG A C 1
ATOM 1573 O O . ARG A 1 220 ? 31.567 -4.522 -7.948 1.00 94.19 220 ARG A O 1
ATOM 1580 N N . ALA A 1 221 ? 29.782 -4.378 -9.289 1.00 94.69 221 ALA A N 1
ATOM 1581 C CA . ALA A 1 221 ? 30.142 -3.102 -9.898 1.00 94.69 221 ALA A CA 1
ATOM 1582 C C . ALA A 1 221 ? 29.760 -1.884 -9.046 1.00 94.69 221 ALA A C 1
ATOM 1584 O O . ALA A 1 221 ? 30.107 -0.757 -9.398 1.00 94.69 221 ALA A O 1
ATOM 1585 N N . THR A 1 222 ? 29.034 -2.069 -7.936 1.00 93.62 222 THR A N 1
ATOM 1586 C CA . THR A 1 222 ? 28.448 -0.977 -7.135 1.00 93.62 222 THR A CA 1
ATOM 1587 C C . THR A 1 222 ? 27.595 -0.026 -7.993 1.00 93.62 222 THR A C 1
ATOM 1589 O O . THR A 1 222 ? 27.683 1.201 -7.892 1.00 93.62 222 THR A O 1
ATOM 1592 N N . ARG A 1 223 ? 26.791 -0.589 -8.906 1.00 95.31 223 ARG A N 1
ATOM 1593 C CA . ARG A 1 223 ? 25.921 0.158 -9.834 1.00 95.31 223 ARG A CA 1
ATOM 1594 C C . ARG A 1 223 ? 24.483 -0.334 -9.772 1.00 95.31 223 ARG A C 1
ATOM 1596 O O . ARG A 1 223 ? 24.194 -1.400 -9.241 1.00 95.31 223 ARG A O 1
ATOM 1603 N N . SER A 1 224 ? 23.566 0.475 -10.301 1.00 95.75 224 SER A N 1
ATOM 1604 C CA . SER A 1 224 ? 22.155 0.090 -10.363 1.00 95.75 224 SER A CA 1
ATOM 1605 C C . SER A 1 224 ? 21.946 -1.055 -11.369 1.00 95.75 224 SER A C 1
ATOM 1607 O O . SER A 1 224 ? 22.584 -1.050 -12.427 1.00 95.75 224 SER A O 1
ATOM 1609 N N . PRO A 1 225 ? 21.024 -1.998 -11.101 1.00 95.12 225 PRO A N 1
ATOM 1610 C CA . PRO A 1 225 ? 20.684 -3.067 -12.043 1.00 95.12 225 PRO A CA 1
ATOM 1611 C C . PRO A 1 225 ? 20.303 -2.553 -13.437 1.00 95.12 225 PRO A C 1
ATOM 1613 O O . PRO A 1 225 ? 20.732 -3.117 -14.436 1.00 95.12 225 PRO A O 1
ATOM 1616 N N . ALA A 1 226 ? 19.584 -1.428 -13.515 1.00 92.50 226 ALA A N 1
ATOM 1617 C CA . ALA A 1 226 ? 19.189 -0.819 -14.784 1.00 92.50 226 ALA A CA 1
ATOM 1618 C C . ALA A 1 226 ? 20.390 -0.359 -15.631 1.00 92.50 226 ALA A C 1
ATOM 1620 O O . ALA A 1 226 ? 20.362 -0.451 -16.855 1.00 92.50 226 ALA A O 1
ATOM 1621 N N . GLN A 1 227 ? 21.458 0.140 -14.997 1.00 95.06 227 GLN A N 1
ATOM 1622 C CA . GLN A 1 227 ? 22.678 0.504 -15.719 1.00 95.06 227 GLN A CA 1
ATOM 1623 C C . GLN A 1 227 ? 23.399 -0.737 -16.249 1.00 95.06 227 GLN A C 1
ATOM 1625 O O . GLN A 1 227 ? 23.810 -0.738 -17.404 1.00 95.06 227 GLN A O 1
ATOM 1630 N N . VAL A 1 228 ? 23.515 -1.781 -15.427 1.00 97.00 228 VAL A N 1
ATOM 1631 C CA . VAL A 1 228 ? 24.136 -3.055 -15.819 1.00 97.00 228 VAL A CA 1
ATOM 1632 C C . VAL A 1 228 ? 23.384 -3.697 -16.982 1.00 97.00 228 VAL A C 1
ATOM 1634 O O . VAL A 1 228 ? 24.012 -4.099 -17.954 1.00 97.00 228 VAL A O 1
ATOM 1637 N N . GLN A 1 229 ? 22.051 -3.719 -16.926 1.00 96.75 229 GLN A N 1
ATOM 1638 C CA . GLN A 1 229 ? 21.202 -4.267 -17.983 1.00 96.75 229 GLN A CA 1
ATOM 1639 C C . GLN A 1 229 ? 21.425 -3.565 -19.330 1.00 96.75 229 GLN A C 1
ATOM 1641 O O . GLN A 1 229 ? 21.553 -4.234 -20.351 1.00 96.75 229 GLN A O 1
ATOM 1646 N N . ARG A 1 230 ? 21.536 -2.228 -19.342 1.00 96.19 230 ARG A N 1
ATOM 1647 C CA . ARG A 1 230 ? 21.855 -1.478 -20.571 1.00 96.19 230 ARG A CA 1
ATOM 1648 C C . ARG A 1 230 ? 23.232 -1.831 -21.127 1.00 96.19 230 ARG A C 1
ATOM 1650 O O . ARG A 1 230 ? 23.380 -1.939 -22.338 1.00 96.19 230 ARG A O 1
ATOM 1657 N N . THR A 1 231 ? 24.230 -1.998 -20.258 1.00 96.06 231 THR A N 1
ATOM 1658 C CA . THR A 1 231 ? 25.573 -2.399 -20.690 1.00 96.06 231 THR A CA 1
ATOM 1659 C C . THR A 1 231 ? 25.577 -3.820 -21.249 1.00 96.06 231 THR A C 1
ATOM 1661 O O . THR A 1 231 ? 26.195 -4.039 -22.280 1.00 96.06 231 THR A O 1
ATOM 1664 N N . TYR A 1 232 ? 24.864 -4.761 -20.621 1.00 97.25 232 TYR A N 1
ATOM 1665 C CA . TYR A 1 232 ? 24.743 -6.138 -21.118 1.00 97.25 232 TYR A CA 1
ATOM 1666 C C . TYR A 1 232 ? 24.106 -6.165 -22.505 1.00 97.25 232 TYR A C 1
ATOM 1668 O O . TYR A 1 232 ? 24.716 -6.680 -23.430 1.00 97.25 232 TYR A O 1
ATOM 1676 N N . ALA A 1 233 ? 22.969 -5.485 -22.683 1.00 96.06 233 ALA A N 1
ATOM 1677 C CA . ALA A 1 233 ? 22.305 -5.396 -23.982 1.00 96.06 233 ALA A CA 1
ATOM 1678 C C . ALA A 1 233 ? 23.215 -4.809 -25.081 1.00 96.06 233 ALA A C 1
ATOM 1680 O O . ALA A 1 233 ? 23.177 -5.253 -26.225 1.00 96.06 233 ALA A O 1
ATOM 1681 N N . ALA A 1 234 ? 24.057 -3.824 -24.741 1.00 95.94 234 ALA A N 1
ATOM 1682 C CA . ALA A 1 234 ? 25.023 -3.258 -25.682 1.00 95.94 234 ALA A CA 1
ATOM 1683 C C . ALA A 1 234 ? 26.158 -4.237 -26.040 1.00 95.94 234 ALA A C 1
ATOM 1685 O O . ALA A 1 234 ? 26.591 -4.262 -27.190 1.00 95.94 234 ALA A O 1
ATOM 1686 N N . LEU A 1 235 ? 26.631 -5.036 -25.077 1.00 96.19 235 LEU A N 1
ATOM 1687 C CA . LEU A 1 235 ? 27.652 -6.065 -25.299 1.00 96.19 235 LEU A CA 1
ATOM 1688 C C . LEU A 1 235 ? 27.103 -7.233 -26.129 1.00 96.19 235 LEU A C 1
ATOM 1690 O O . LEU A 1 235 ? 27.756 -7.649 -27.082 1.00 96.19 235 LEU A O 1
ATOM 1694 N N . ASP A 1 236 ? 25.886 -7.693 -25.831 1.00 95.06 236 ASP A N 1
ATOM 1695 C CA . ASP A 1 236 ? 25.202 -8.748 -26.587 1.00 95.06 236 ASP A CA 1
ATOM 1696 C C . ASP A 1 236 ? 25.001 -8.340 -28.054 1.00 95.06 236 ASP A C 1
ATOM 1698 O O . ASP A 1 236 ? 25.295 -9.113 -28.966 1.00 95.06 236 ASP A O 1
ATOM 1702 N N . ALA A 1 237 ? 24.571 -7.095 -28.297 1.00 94.50 237 ALA A N 1
ATOM 1703 C CA . ALA A 1 237 ? 24.407 -6.559 -29.647 1.00 94.50 237 ALA A CA 1
ATOM 1704 C C . ALA A 1 237 ? 25.736 -6.484 -30.421 1.00 94.50 237 ALA A C 1
ATOM 1706 O O . ALA A 1 237 ? 25.768 -6.780 -31.615 1.00 94.50 237 ALA A O 1
ATOM 1707 N N . ALA A 1 238 ? 26.834 -6.111 -29.753 1.00 94.38 238 ALA A N 1
ATOM 1708 C CA . ALA A 1 238 ? 28.159 -6.069 -30.370 1.00 94.38 238 ALA A CA 1
ATOM 1709 C C . ALA A 1 238 ? 28.676 -7.477 -30.713 1.00 94.38 238 ALA A C 1
ATOM 1711 O O . ALA A 1 238 ? 29.193 -7.690 -31.807 1.00 94.38 238 ALA A O 1
ATOM 1712 N N . HIS A 1 239 ? 28.483 -8.446 -29.814 1.00 93.88 239 HIS A N 1
ATOM 1713 C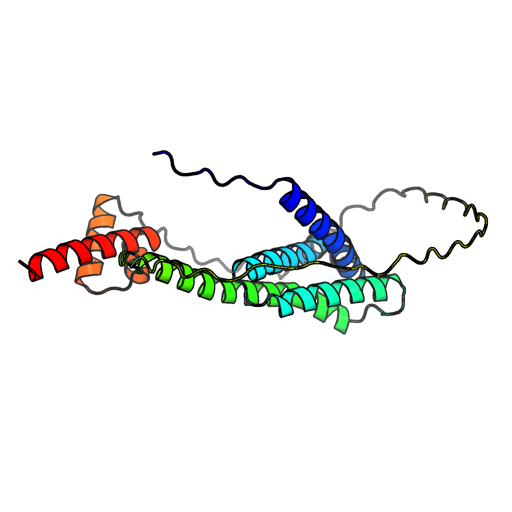 CA . HIS A 1 239 ? 28.960 -9.816 -30.003 1.00 93.88 239 HIS A CA 1
ATOM 1714 C C . HIS A 1 239 ? 28.147 -10.587 -31.056 1.00 93.88 239 HIS A C 1
ATOM 1716 O O . HIS A 1 239 ? 28.705 -11.347 -31.845 1.00 93.88 239 HIS A O 1
ATOM 1722 N N . GLY A 1 240 ? 26.832 -10.350 -31.128 1.00 87.44 240 GLY A N 1
ATOM 1723 C CA . GLY A 1 240 ? 25.970 -10.928 -32.163 1.00 87.44 240 GLY A CA 1
ATOM 1724 C C . GLY A 1 240 ? 26.274 -10.417 -33.577 1.00 87.44 240 GLY A C 1
ATOM 1725 O O . GLY A 1 240 ? 26.072 -11.149 -34.543 1.00 87.44 240 GLY A O 1
ATOM 1726 N N . GLY A 1 241 ? 26.792 -9.190 -33.707 1.00 80.50 241 GLY A N 1
ATOM 1727 C CA . GLY A 1 241 ? 27.214 -8.621 -34.990 1.00 80.50 241 GLY A CA 1
ATOM 1728 C C . GLY A 1 241 ? 28.488 -9.255 -35.558 1.00 80.50 241 GLY A C 1
ATOM 1729 O O . GLY A 1 241 ? 28.585 -9.423 -36.769 1.00 80.50 241 GLY A O 1
ATOM 1730 N N . GLU A 1 242 ? 29.439 -9.648 -34.703 1.00 76.88 242 GLU A N 1
ATOM 1731 C CA . GLU A 1 242 ? 30.676 -10.325 -35.129 1.00 76.88 242 GLU A CA 1
ATOM 1732 C C . GLU A 1 242 ? 30.441 -11.773 -35.571 1.00 76.88 242 GLU A C 1
ATOM 1734 O O . GLU A 1 242 ? 31.121 -12.250 -36.470 1.00 76.88 242 GLU A O 1
ATOM 1739 N N . ALA A 1 243 ? 29.473 -12.477 -34.978 1.00 72.19 243 ALA A N 1
ATOM 1740 C CA . ALA A 1 243 ? 29.180 -13.866 -35.341 1.00 72.19 243 ALA A CA 1
ATOM 1741 C C . ALA A 1 243 ? 28.437 -14.018 -36.686 1.00 72.19 243 ALA A C 1
ATOM 1743 O O . ALA A 1 243 ? 28.352 -15.126 -37.215 1.00 72.19 243 ALA A O 1
ATOM 1744 N N . ALA A 1 244 ? 27.865 -12.931 -37.214 1.00 62.78 244 ALA A N 1
ATOM 1745 C CA . ALA A 1 244 ? 27.084 -12.919 -38.452 1.00 62.78 244 ALA A CA 1
ATOM 1746 C C . ALA A 1 244 ? 27.859 -12.399 -39.682 1.00 62.78 244 ALA A C 1
ATOM 1748 O O . ALA A 1 244 ? 27.304 -12.412 -40.783 1.00 62.78 244 ALA A O 1
ATOM 1749 N N . ALA A 1 245 ? 29.096 -11.927 -39.494 1.00 57.50 245 ALA A N 1
ATOM 1750 C CA . ALA A 1 245 ? 29.991 -11.421 -40.539 1.00 57.50 245 ALA A CA 1
ATOM 1751 C C . ALA A 1 245 ? 31.040 -12.471 -40.933 1.00 57.50 245 ALA A C 1
ATOM 1753 O O . ALA A 1 245 ? 31.381 -12.517 -42.137 1.00 57.50 245 ALA A O 1
#

Radius of gyration: 29.41 Å; chains: 1; bounding box: 81×40×74 Å

Foldseek 3Di:
DDDDDDDDPPVVVVVLVVVLVVLLVLQLVLLVLLVDDNVVSSLLSVLLSVLCVLCVVLVHCNVVSVVVSVVSNVSSVCVVVVVDPNDPVSSVVSVVSNVVSVVSSVVSVVSVVVVVVVVVPPDDDDDDDDDDDDDDDDDDDDDDDDDDDDDDDDDDPDDDPDDPDPDDDPDDDDDPPPDDPPPPPPPPPPPDDQDDPVRLLVLLVVCLVVVHDLVVSCVRSVHDSVVSVVSSVVVVVVVVVVVVD

Sequence (245 aa):
MSAPKKSFDVLAWAALLAALAVTASGEWELARQCGMGAYVAAGVPASLDIYAVRAMRARRDVVAVVGAMIAVQAAAHLVASGHLTVSPALVVAVSAIAPLVLWRVHRLADVLAEETGRDTEASPTPPEVSRASAGELLPASPEPQVTAGVHPGQPGVSPAPERPAIEAAPAAPELPTICGGTLLPIPAVPERERLGTEAARAAIEAAWRDGLSVRQAAARATRSPAQVQRTYAALDAAHGGEAAA